Protein AF-D4DNC6-F1 (afdb_monomer)

Solvent-accessible surface area (backbone atoms only — not comparable to full-atom values): 13021 Å² total; per-residue (Å²): 132,63,69,66,61,53,51,51,52,54,49,52,56,50,51,52,50,50,52,51,53,48,51,52,53,51,50,50,45,70,75,59,37,98,39,67,68,45,55,22,49,55,58,28,51,48,56,55,52,48,52,45,44,43,63,64,68,27,68,47,41,68,60,46,52,61,54,52,52,49,34,64,74,77,42,54,76,64,59,38,47,53,51,52,49,50,54,49,51,52,48,30,51,53,41,43,53,54,33,53,52,47,45,75,41,18,60,60,53,43,52,72,75,42,60,92,37,73,91,36,65,70,46,46,53,51,18,21,53,48,26,44,64,52,39,64,55,56,35,50,58,50,48,51,51,52,54,52,63,64,56,69,74,56,80,82,72,92,57,97,87,63,88,66,76,85,57,48,83,61,52,67,81,64,64,68,83,57,79,71,71,82,42,87,78,48,67,82,51,50,75,68,41,55,60,51,49,60,49,59,76,64,56,70,91,73,74,85,76,73,87,76,79,76,83,81,85,82,86,78,135

Sequence (221 aa):
MNLLSLLGKVGSMTMLSRILGFVRDMIIARVFGAGDATDAFFTAFKLPNLLRRIFAEGAFAQAFVPILAEYKQTKSPEATREFVRHIAGMLTFVLTIVTAIGVLAAPWIIHATATGFANKPDKLALSADLLRIMFPLYPVDFAVVICRLDTQHLPQVPNPRLHAGAAEPVVHRFRPVPRALLRPADYRAGVGGVCRRRVAARIPTALAGQTRVSQPAQAGL

Organism: NCBI:txid546263

Structure (mmCIF, N/CA/C/O backbone):
data_AF-D4DNC6-F1
#
_entry.id   AF-D4DNC6-F1
#
loop_
_atom_site.group_PDB
_atom_site.id
_atom_site.type_symbol
_atom_site.label_atom_id
_atom_site.label_alt_id
_atom_site.label_comp_id
_atom_site.label_asym_id
_atom_site.label_entity_id
_atom_site.label_seq_id
_atom_site.pdbx_PDB_ins_code
_atom_site.Cartn_x
_atom_site.Cartn_y
_atom_site.Cartn_z
_atom_site.occupancy
_atom_site.B_iso_or_equiv
_atom_site.auth_seq_id
_atom_site.auth_comp_id
_atom_site.auth_asym_id
_atom_site.auth_atom_id
_atom_site.pdbx_PDB_model_num
ATOM 1 N N . MET A 1 1 ? -8.758 17.442 28.078 1.00 59.72 1 MET A N 1
ATOM 2 C CA . MET A 1 1 ? -7.869 17.406 26.891 1.00 59.72 1 MET A CA 1
ATOM 3 C C . MET A 1 1 ? -8.393 18.432 25.898 1.00 59.72 1 MET A C 1
ATOM 5 O O . MET A 1 1 ? -9.536 18.297 25.488 1.00 59.72 1 MET A O 1
ATOM 9 N N . ASN A 1 2 ? -7.625 19.475 25.570 1.00 79.00 2 ASN A N 1
ATOM 10 C CA . ASN A 1 2 ? -8.113 20.552 24.699 1.00 79.00 2 ASN A CA 1
ATOM 11 C C . ASN A 1 2 ? -8.186 20.075 23.241 1.00 79.00 2 ASN A C 1
ATOM 13 O O . ASN A 1 2 ? -7.221 19.519 22.721 1.00 79.00 2 ASN A O 1
ATOM 17 N N . LEU A 1 3 ? -9.316 20.315 22.570 1.00 84.06 3 LEU A N 1
ATOM 18 C CA . LEU A 1 3 ? -9.549 19.905 21.178 1.00 84.06 3 LEU A CA 1
ATOM 19 C C . LEU A 1 3 ? -8.455 20.435 20.229 1.00 84.06 3 LEU A C 1
ATOM 21 O O . LEU A 1 3 ? -7.999 19.725 19.335 1.00 84.06 3 LEU A O 1
ATOM 25 N N . LEU A 1 4 ? -7.965 21.654 20.493 1.00 85.88 4 LEU A N 1
ATOM 26 C CA . LEU A 1 4 ? -6.884 22.291 19.736 1.00 85.88 4 LEU A CA 1
ATOM 27 C C . LEU A 1 4 ? -5.574 21.488 19.752 1.00 85.88 4 LEU A C 1
ATOM 29 O O . LEU A 1 4 ? -4.909 21.383 18.724 1.00 85.88 4 LEU A O 1
ATOM 33 N N . SER A 1 5 ? -5.194 20.899 20.893 1.00 79.12 5 SER A N 1
ATOM 34 C CA . SER A 1 5 ? -3.936 20.148 20.987 1.00 79.12 5 SER A CA 1
ATOM 35 C C . SER A 1 5 ? -4.031 18.781 20.310 1.00 79.12 5 SER A C 1
ATOM 37 O O . SER A 1 5 ? -3.040 18.304 19.757 1.00 79.12 5 SER A O 1
ATOM 39 N N . LEU A 1 6 ? -5.225 18.176 20.276 1.00 81.50 6 LEU A N 1
ATOM 40 C CA . LEU A 1 6 ? -5.489 16.956 19.509 1.00 81.50 6 LEU A CA 1
ATOM 41 C C . LEU A 1 6 ? -5.410 17.215 18.001 1.00 81.50 6 LEU A C 1
ATOM 43 O O . LEU A 1 6 ? -4.707 16.489 17.296 1.00 81.50 6 LEU A O 1
ATOM 47 N N . LEU A 1 7 ? -6.066 18.276 17.523 1.00 86.06 7 LEU A N 1
ATOM 48 C CA . LEU A 1 7 ? -6.031 18.675 16.113 1.00 86.06 7 LEU A CA 1
ATOM 49 C C . LEU A 1 7 ? -4.609 19.031 15.665 1.00 86.06 7 LEU A C 1
ATOM 51 O O . LEU A 1 7 ? -4.148 18.534 14.637 1.00 86.06 7 LEU A O 1
ATOM 55 N N . GLY A 1 8 ? -3.874 19.803 16.472 1.00 88.38 8 GLY A N 1
ATOM 56 C CA . GLY A 1 8 ? -2.474 20.129 16.198 1.00 88.38 8 GLY A CA 1
ATOM 57 C C . GLY A 1 8 ? -1.577 18.888 16.133 1.00 88.38 8 GLY A C 1
ATOM 58 O O . GLY A 1 8 ? -0.730 18.779 15.243 1.00 88.38 8 GLY A O 1
ATOM 59 N N . LYS A 1 9 ? -1.786 17.904 17.018 1.00 82.75 9 LYS A N 1
ATOM 60 C CA . LYS A 1 9 ? -0.985 16.669 17.058 1.00 82.75 9 LYS A CA 1
ATOM 61 C C . LYS A 1 9 ? -1.243 15.755 15.857 1.00 82.75 9 LYS A C 1
ATOM 63 O O . LYS A 1 9 ? -0.292 15.270 15.252 1.00 82.75 9 LYS A O 1
ATOM 68 N N . VAL A 1 10 ? -2.500 15.545 15.468 1.00 82.25 10 VAL A N 1
ATOM 69 C CA . VAL A 1 10 ? -2.838 14.726 14.287 1.00 82.25 10 VAL A CA 1
ATOM 70 C C . VAL A 1 10 ? -2.421 15.430 12.989 1.00 82.25 10 VAL A C 1
ATOM 72 O O . VAL A 1 10 ? -1.856 14.798 12.089 1.00 82.25 10 VAL A O 1
ATOM 75 N N . GLY A 1 11 ? -2.638 16.746 12.903 1.00 84.25 11 GLY A N 1
ATOM 76 C CA . GLY A 1 11 ? -2.274 17.559 11.742 1.00 84.25 11 GLY A CA 1
ATOM 77 C C . GLY A 1 11 ? -0.766 17.587 11.488 1.00 84.25 11 GLY A C 1
ATOM 78 O O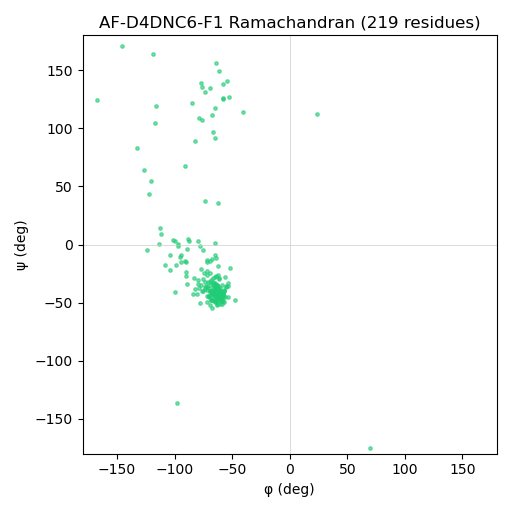 . GLY A 1 11 ? -0.324 17.285 10.379 1.00 84.25 11 GLY A O 1
ATOM 79 N N . SER A 1 12 ? 0.036 17.857 12.522 1.00 86.62 12 SER A N 1
ATOM 80 C CA . SER A 1 12 ? 1.506 17.846 12.426 1.00 86.62 12 SER A CA 1
ATOM 81 C C . SER A 1 12 ? 2.055 16.475 12.026 1.00 86.62 12 SER A C 1
ATOM 83 O O . SER A 1 12 ? 2.911 16.388 11.146 1.00 86.62 12 SER A O 1
ATOM 85 N N . MET A 1 13 ? 1.509 15.390 12.584 1.00 81.06 13 MET A N 1
ATOM 86 C CA . MET A 1 13 ? 1.915 14.024 12.235 1.00 81.06 13 MET A CA 1
ATOM 87 C C . MET A 1 13 ? 1.572 13.673 10.774 1.00 81.06 13 MET A C 1
ATOM 89 O O . MET A 1 13 ? 2.343 12.993 10.089 1.00 81.06 13 MET A O 1
ATOM 93 N N . THR A 1 14 ? 0.461 14.204 10.258 1.00 82.69 14 THR A N 1
ATOM 94 C CA . THR A 1 14 ? 0.069 14.067 8.846 1.00 82.69 14 THR A CA 1
ATOM 95 C C . THR A 1 14 ? 0.982 14.876 7.924 1.00 82.69 14 THR A C 1
ATOM 97 O O . THR A 1 14 ? 1.443 14.359 6.904 1.00 82.69 14 THR A O 1
ATOM 100 N N . MET A 1 15 ? 1.280 16.129 8.278 1.00 86.25 15 MET A N 1
ATOM 101 C CA . MET A 1 15 ? 2.155 17.007 7.498 1.00 86.25 15 MET A CA 1
ATOM 102 C C . MET A 1 15 ? 3.571 16.437 7.409 1.00 86.25 15 MET A C 1
ATOM 104 O O . MET A 1 15 ? 4.120 16.328 6.314 1.00 86.25 15 MET A O 1
ATOM 108 N N . LEU A 1 16 ? 4.117 15.974 8.535 1.00 89.75 16 LEU A N 1
ATOM 109 C CA . LEU A 1 16 ? 5.422 15.324 8.579 1.00 89.75 16 LEU A CA 1
ATOM 110 C C . LEU A 1 16 ? 5.461 14.087 7.671 1.00 89.75 16 LEU A C 1
ATOM 112 O O . LEU A 1 16 ? 6.403 13.910 6.904 1.00 89.75 16 LEU A O 1
ATOM 116 N N . SER A 1 17 ? 4.400 13.274 7.678 1.00 79.06 17 SER A N 1
ATOM 117 C CA . SER A 1 17 ? 4.293 12.098 6.803 1.00 79.06 17 SER A CA 1
ATOM 118 C C . SER A 1 17 ? 4.277 12.460 5.311 1.00 79.06 17 SER A C 1
ATOM 120 O O . SER A 1 17 ? 4.823 11.718 4.491 1.00 79.06 17 SER A O 1
ATOM 122 N N . ARG A 1 18 ? 3.675 13.601 4.941 1.00 84.12 18 ARG A N 1
ATOM 123 C CA . ARG A 1 18 ? 3.671 14.107 3.557 1.00 84.12 18 ARG A CA 1
ATOM 124 C C . ARG A 1 18 ? 5.040 14.631 3.138 1.00 84.12 18 ARG A C 1
ATOM 126 O O . ARG A 1 18 ? 5.497 14.283 2.054 1.00 84.12 18 ARG A O 1
ATOM 133 N N . ILE A 1 19 ? 5.702 15.399 4.004 1.00 91.19 19 ILE A N 1
ATOM 134 C CA . ILE A 1 19 ? 7.052 15.920 3.751 1.00 91.19 19 ILE A CA 1
ATOM 135 C C . ILE A 1 19 ? 8.033 14.763 3.565 1.00 91.19 19 ILE A C 1
ATOM 137 O O . ILE A 1 19 ? 8.782 14.749 2.596 1.00 91.19 19 ILE A O 1
ATOM 141 N N . LEU A 1 20 ? 7.987 13.746 4.427 1.00 85.31 20 LEU A N 1
ATOM 142 C CA . LEU A 1 20 ? 8.843 12.566 4.288 1.00 85.31 20 LEU A CA 1
ATOM 143 C C . LEU A 1 20 ? 8.561 11.798 2.989 1.00 85.31 20 LEU A C 1
ATOM 145 O O . LEU A 1 20 ? 9.496 11.371 2.317 1.00 85.31 20 LEU A O 1
ATOM 149 N N . GLY A 1 21 ? 7.290 11.670 2.595 1.00 83.69 21 GLY A N 1
ATOM 150 C CA . GLY A 1 21 ? 6.927 11.102 1.293 1.00 83.69 21 GLY A CA 1
ATOM 151 C C . GLY A 1 21 ? 7.530 11.884 0.122 1.00 83.69 21 GLY A C 1
ATOM 152 O O . GLY A 1 21 ? 8.098 11.283 -0.783 1.00 83.69 21 GLY A O 1
ATOM 153 N N . PHE A 1 22 ? 7.484 13.215 0.185 1.00 87.62 22 PHE A N 1
ATOM 154 C CA . PHE A 1 22 ? 8.079 14.084 -0.828 1.00 87.62 22 PHE A CA 1
ATOM 155 C C . PHE A 1 22 ? 9.609 13.983 -0.863 1.00 87.62 22 PHE A C 1
ATOM 157 O O . PHE A 1 22 ? 10.198 13.882 -1.934 1.00 87.62 22 PHE A O 1
ATOM 164 N N . VAL A 1 23 ? 10.264 13.941 0.301 1.00 90.50 23 VAL A N 1
ATOM 165 C CA . VAL A 1 23 ? 11.721 13.764 0.402 1.00 90.50 23 VAL A CA 1
ATOM 166 C C . VAL A 1 23 ? 12.153 12.432 -0.211 1.00 90.50 23 VAL A C 1
ATOM 168 O O . VAL A 1 23 ? 13.140 12.401 -0.940 1.00 90.50 23 VAL A O 1
ATOM 171 N N . ARG A 1 24 ? 11.404 11.344 0.015 1.00 84.81 24 ARG A N 1
ATOM 172 C CA . ARG A 1 24 ? 11.650 10.055 -0.650 1.00 84.81 24 ARG A CA 1
ATOM 173 C C . ARG A 1 24 ? 11.610 10.208 -2.171 1.00 84.81 24 ARG A C 1
ATOM 175 O O . ARG A 1 24 ? 12.530 9.754 -2.844 1.00 84.81 24 ARG A O 1
ATOM 182 N N . ASP A 1 25 ? 10.574 10.851 -2.698 1.00 83.25 25 ASP A N 1
ATOM 183 C CA . ASP A 1 25 ? 10.403 11.013 -4.144 1.00 83.25 25 ASP A CA 1
ATOM 184 C C . ASP A 1 25 ? 11.504 11.915 -4.739 1.00 83.25 25 ASP A C 1
ATOM 186 O O . ASP A 1 25 ? 12.036 11.616 -5.807 1.00 83.25 25 ASP A O 1
ATOM 190 N N . MET A 1 26 ? 11.942 12.945 -4.004 1.00 85.75 26 MET A N 1
ATOM 191 C CA . MET A 1 26 ? 13.074 13.804 -4.371 1.00 85.75 26 MET A CA 1
ATOM 192 C C . MET A 1 26 ? 14.409 13.048 -4.380 1.00 85.75 26 MET A C 1
ATOM 194 O O . MET A 1 26 ? 15.207 13.236 -5.297 1.00 85.75 26 MET A O 1
ATOM 198 N N . ILE A 1 27 ? 14.663 12.187 -3.387 1.00 87.62 27 ILE A N 1
ATOM 199 C CA . ILE A 1 27 ? 15.867 11.344 -3.341 1.00 87.62 27 ILE A CA 1
ATOM 200 C C . ILE A 1 27 ? 15.875 10.385 -4.532 1.00 87.62 27 ILE A C 1
ATOM 202 O O . ILE A 1 27 ? 16.893 10.273 -5.207 1.00 87.62 27 ILE A O 1
ATOM 206 N N . ILE A 1 28 ? 14.745 9.739 -4.833 1.00 82.50 28 ILE A N 1
ATOM 207 C CA . ILE A 1 28 ? 14.623 8.838 -5.988 1.00 82.50 28 ILE A CA 1
ATOM 208 C C . ILE A 1 28 ? 14.904 9.603 -7.286 1.00 82.50 28 ILE A C 1
ATOM 210 O O . ILE A 1 28 ? 15.732 9.164 -8.080 1.00 82.50 28 ILE A O 1
ATOM 214 N N . ALA A 1 29 ? 14.301 10.780 -7.468 1.00 83.62 29 ALA A N 1
ATOM 215 C CA . ALA A 1 29 ? 14.536 11.614 -8.643 1.00 83.62 29 ALA A CA 1
ATOM 216 C C . ALA A 1 29 ? 15.998 12.087 -8.761 1.00 83.62 29 ALA A C 1
ATOM 218 O O . ALA A 1 29 ? 16.527 12.159 -9.865 1.00 83.62 29 ALA A O 1
ATOM 219 N N . ARG A 1 30 ? 16.674 12.382 -7.641 1.00 83.69 30 ARG A N 1
ATOM 220 C CA . ARG A 1 30 ? 18.092 12.788 -7.623 1.00 83.69 30 ARG A CA 1
ATOM 221 C C . ARG A 1 30 ? 19.058 11.636 -7.891 1.00 83.69 30 ARG A C 1
ATOM 223 O O . ARG A 1 30 ? 20.070 11.864 -8.539 1.00 83.69 30 ARG A O 1
ATOM 230 N N . VAL A 1 31 ? 18.775 10.439 -7.378 1.00 82.44 31 VAL A N 1
ATOM 231 C CA . VAL A 1 31 ? 19.662 9.269 -7.503 1.00 82.44 31 VAL A CA 1
ATOM 232 C C . VAL A 1 31 ? 19.504 8.590 -8.862 1.00 82.44 31 VAL A C 1
ATOM 234 O O . VAL A 1 31 ? 20.501 8.215 -9.468 1.00 82.44 31 VAL A O 1
ATOM 237 N N . PHE A 1 32 ? 18.269 8.434 -9.343 1.00 78.62 32 PHE A N 1
ATOM 238 C CA . PHE A 1 32 ? 17.979 7.717 -10.589 1.00 78.62 32 PHE A CA 1
ATOM 239 C C . PHE A 1 32 ? 17.777 8.641 -11.801 1.00 78.62 32 PHE A C 1
ATOM 241 O O . PHE A 1 32 ? 17.873 8.180 -12.936 1.00 78.62 32 PHE A O 1
ATOM 248 N N . GLY A 1 33 ? 17.520 9.937 -11.589 1.00 79.19 33 GLY A N 1
ATOM 249 C CA . GLY A 1 33 ? 17.250 10.893 -12.666 1.00 79.19 33 GLY A CA 1
ATOM 250 C C . GLY A 1 33 ? 15.901 10.674 -13.364 1.00 79.19 33 GLY A C 1
ATOM 251 O O . GLY A 1 33 ? 15.095 9.824 -12.975 1.00 79.19 33 GLY A O 1
ATOM 252 N N . ALA A 1 34 ? 15.647 11.453 -14.418 1.00 76.44 34 ALA A N 1
ATOM 253 C CA . ALA A 1 34 ? 14.528 11.228 -15.334 1.00 76.44 34 ALA A CA 1
ATOM 254 C C . ALA A 1 34 ? 14.933 10.161 -16.365 1.00 76.44 34 ALA A C 1
ATOM 256 O O . ALA A 1 34 ? 15.510 10.473 -17.403 1.00 76.44 34 ALA A O 1
ATOM 257 N N . GLY A 1 35 ? 14.683 8.893 -16.039 1.00 81.62 35 GLY A N 1
ATOM 258 C CA . GLY A 1 35 ? 15.060 7.752 -16.869 1.00 81.62 35 GLY A CA 1
ATOM 259 C C . GLY A 1 35 ? 14.049 6.613 -16.793 1.00 81.62 35 GLY A C 1
ATOM 260 O O . GLY A 1 35 ? 13.149 6.603 -15.950 1.00 81.62 35 GLY A O 1
ATOM 261 N N . ASP A 1 36 ? 14.218 5.617 -17.665 1.00 82.25 36 ASP A N 1
ATOM 262 C CA . ASP A 1 36 ? 13.259 4.516 -17.803 1.00 82.25 36 ASP A CA 1
ATOM 263 C C . ASP A 1 36 ? 13.091 3.689 -16.513 1.00 82.25 36 ASP A C 1
ATOM 265 O O . ASP A 1 36 ? 11.989 3.210 -16.240 1.00 82.25 36 ASP A O 1
ATOM 269 N N . ALA A 1 37 ? 14.130 3.590 -15.675 1.00 83.19 37 ALA A N 1
ATOM 270 C CA . ALA A 1 37 ? 14.062 2.926 -14.370 1.00 83.19 37 ALA A CA 1
ATOM 271 C C . ALA A 1 37 ? 13.172 3.673 -13.357 1.00 83.19 37 ALA A C 1
ATOM 273 O O . ALA A 1 37 ? 12.398 3.048 -12.630 1.00 83.19 37 ALA A O 1
ATOM 274 N N . THR A 1 38 ? 13.240 5.006 -13.329 1.00 84.81 38 THR A N 1
ATOM 275 C CA . THR A 1 38 ? 12.435 5.853 -12.433 1.00 84.81 38 THR A CA 1
ATOM 276 C C . THR A 1 38 ? 10.953 5.776 -12.793 1.00 84.81 38 THR A C 1
ATOM 278 O O . THR A 1 38 ? 10.096 5.614 -11.922 1.00 84.81 38 THR A O 1
ATOM 281 N N . ASP A 1 39 ? 10.645 5.809 -14.089 1.00 84.81 39 ASP A N 1
ATOM 282 C CA . ASP A 1 39 ? 9.282 5.653 -14.598 1.00 84.81 39 ASP A CA 1
ATOM 283 C C . ASP A 1 39 ? 8.712 4.259 -14.310 1.00 84.81 39 ASP A C 1
ATOM 285 O O . ASP A 1 39 ? 7.543 4.134 -13.931 1.00 84.81 39 ASP A O 1
ATOM 289 N N . ALA A 1 40 ? 9.533 3.214 -14.465 1.00 86.88 40 ALA A N 1
ATOM 290 C CA . ALA A 1 40 ? 9.162 1.844 -14.127 1.00 86.88 40 ALA A CA 1
ATOM 291 C C . ALA A 1 40 ? 8.846 1.710 -12.630 1.00 86.88 40 ALA A C 1
ATOM 293 O O . ALA A 1 40 ? 7.801 1.172 -12.257 1.00 86.88 40 ALA A O 1
ATOM 294 N N . PHE A 1 41 ? 9.692 2.286 -11.771 1.00 87.38 41 PHE A N 1
ATOM 295 C CA . PHE A 1 41 ? 9.485 2.307 -10.326 1.00 87.38 41 PHE A CA 1
ATOM 296 C C . PHE A 1 41 ? 8.191 3.018 -9.932 1.00 87.38 41 PHE A C 1
ATOM 298 O O . PHE A 1 41 ? 7.378 2.450 -9.202 1.00 87.38 41 PHE A O 1
ATOM 305 N N . PHE A 1 42 ? 7.955 4.239 -10.419 1.00 87.12 42 PHE A N 1
ATOM 306 C CA . PHE A 1 42 ? 6.738 4.969 -10.065 1.00 87.12 42 PHE A CA 1
ATOM 307 C C . PHE A 1 42 ? 5.479 4.290 -10.604 1.00 87.12 42 PHE A C 1
ATOM 309 O O . PHE A 1 42 ? 4.443 4.319 -9.942 1.00 87.12 42 PHE A O 1
ATOM 316 N N . THR A 1 43 ? 5.555 3.652 -11.770 1.00 88.31 43 THR A N 1
ATOM 317 C CA . THR A 1 43 ? 4.441 2.881 -12.335 1.00 88.31 43 THR A CA 1
ATOM 318 C C . THR A 1 43 ? 4.124 1.661 -11.476 1.00 88.31 43 THR A C 1
ATOM 320 O O . THR A 1 43 ? 2.977 1.493 -11.061 1.00 88.31 43 THR A O 1
ATOM 323 N N . ALA A 1 44 ? 5.139 0.874 -11.111 1.00 87.94 44 ALA A N 1
ATOM 324 C CA . ALA A 1 44 ? 4.984 -0.264 -10.212 1.00 87.94 44 ALA A CA 1
ATOM 325 C C . ALA A 1 44 ? 4.472 0.158 -8.822 1.00 87.94 44 ALA A C 1
ATOM 327 O O . ALA A 1 44 ? 3.605 -0.500 -8.252 1.00 87.94 44 ALA A O 1
ATOM 328 N N . PHE A 1 45 ? 4.941 1.292 -8.290 1.00 86.62 45 PHE A N 1
ATOM 329 C CA . PHE A 1 45 ? 4.571 1.778 -6.958 1.00 86.62 45 PHE A CA 1
ATOM 330 C C . PHE A 1 45 ? 3.130 2.310 -6.857 1.00 86.62 45 PHE A C 1
ATOM 332 O O . PHE A 1 45 ? 2.527 2.280 -5.779 1.00 86.62 45 PHE A O 1
ATOM 339 N N . LYS A 1 46 ? 2.536 2.782 -7.961 1.00 86.06 46 LYS A N 1
ATOM 340 C CA . LYS A 1 46 ? 1.156 3.304 -7.969 1.00 86.06 46 LYS A CA 1
ATOM 341 C C . LYS A 1 46 ? 0.137 2.246 -7.559 1.00 86.06 46 LYS A C 1
ATOM 343 O O . LYS A 1 46 ? -0.801 2.565 -6.829 1.00 86.06 46 LYS A O 1
ATOM 348 N N . LEU A 1 47 ? 0.326 1.006 -8.002 1.00 85.69 47 LEU A N 1
ATOM 349 C CA . LEU A 1 47 ? -0.667 -0.050 -7.845 1.00 85.69 47 LEU A CA 1
ATOM 350 C C . LEU A 1 47 ? -0.843 -0.504 -6.378 1.00 85.69 47 LEU A C 1
ATOM 352 O O . LEU A 1 47 ? -1.970 -0.426 -5.881 1.00 85.69 47 LEU A O 1
ATOM 356 N N . PRO A 1 48 ? 0.223 -0.864 -5.625 1.00 83.44 48 PRO A N 1
ATOM 357 C CA . PRO A 1 48 ? 0.102 -1.116 -4.187 1.00 83.44 48 PRO A CA 1
ATOM 358 C C . PRO A 1 48 ? -0.459 0.093 -3.428 1.00 83.44 48 PRO A C 1
ATOM 360 O O . PRO A 1 48 ? -1.269 -0.052 -2.511 1.00 83.44 48 PRO A O 1
ATOM 363 N N . ASN A 1 49 ? -0.053 1.309 -3.810 1.00 85.31 49 ASN A N 1
ATOM 364 C CA . ASN A 1 49 ? -0.508 2.515 -3.128 1.00 85.31 49 ASN A CA 1
ATOM 365 C C . ASN A 1 49 ? -2.003 2.800 -3.363 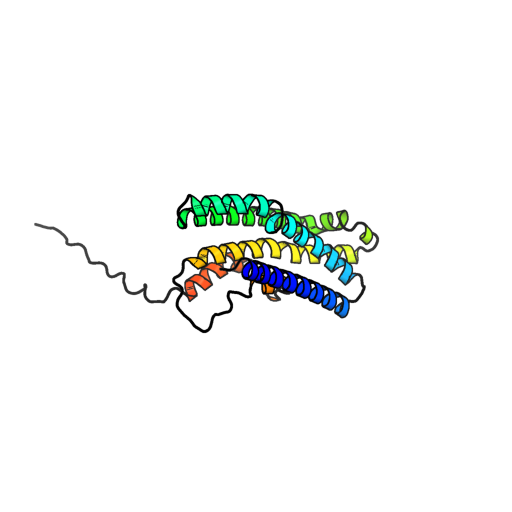1.00 85.31 49 ASN A C 1
ATOM 367 O O . ASN A 1 49 ? -2.658 3.341 -2.473 1.00 85.31 49 ASN A O 1
ATOM 371 N N . LEU A 1 50 ? -2.562 2.412 -4.513 1.00 85.38 50 LEU A N 1
ATOM 372 C CA . LEU A 1 50 ? -3.999 2.492 -4.774 1.00 85.38 50 LEU A CA 1
ATOM 373 C C . LEU A 1 50 ? -4.782 1.559 -3.845 1.00 85.38 50 LEU A C 1
ATOM 375 O O . LEU A 1 50 ? -5.713 2.015 -3.181 1.00 85.38 50 LEU A O 1
ATOM 379 N N . LEU A 1 51 ? -4.369 0.291 -3.741 1.00 82.94 51 LEU A N 1
ATOM 380 C CA . LEU A 1 51 ? -4.986 -0.673 -2.822 1.00 82.94 51 LEU A CA 1
ATOM 381 C C . LEU A 1 51 ? -4.934 -0.160 -1.381 1.00 82.94 51 LEU A C 1
ATOM 383 O O . LEU A 1 51 ? -5.950 -0.144 -0.688 1.00 82.94 51 LEU A O 1
ATOM 387 N N . ARG A 1 52 ? -3.784 0.386 -0.973 1.00 79.94 52 ARG A N 1
ATOM 388 C CA . ARG A 1 52 ? -3.616 1.060 0.318 1.00 79.94 52 ARG A CA 1
ATOM 389 C C . ARG A 1 52 ? -4.634 2.164 0.544 1.00 79.94 52 ARG A C 1
ATOM 391 O O . ARG A 1 52 ? -5.222 2.241 1.620 1.00 79.94 52 ARG A O 1
ATOM 398 N N . ARG A 1 53 ? -4.862 3.000 -0.463 1.00 81.94 53 ARG A N 1
ATOM 399 C CA . ARG A 1 53 ? -5.800 4.115 -0.362 1.00 81.94 53 ARG A CA 1
ATOM 400 C C . ARG A 1 53 ? -7.251 3.649 -0.268 1.00 81.94 53 ARG A C 1
ATOM 402 O O . ARG A 1 53 ? -8.028 4.302 0.408 1.00 81.94 53 ARG A O 1
ATOM 409 N N . ILE A 1 54 ? -7.611 2.531 -0.896 1.00 83.00 54 ILE A N 1
ATOM 410 C CA . ILE A 1 54 ? -8.978 1.988 -0.869 1.00 83.00 54 ILE A CA 1
ATOM 411 C C . ILE A 1 54 ? -9.259 1.258 0.454 1.00 83.00 54 ILE A C 1
ATOM 413 O O . ILE A 1 54 ? -10.254 1.552 1.116 1.00 83.00 54 ILE A O 1
ATOM 417 N N . PHE A 1 55 ? -8.373 0.344 0.861 1.00 78.12 55 PHE A N 1
ATOM 418 C CA . PHE A 1 55 ? -8.608 -0.556 1.996 1.00 78.12 55 PHE A CA 1
ATOM 419 C C . PHE A 1 55 ? -8.126 -0.013 3.349 1.00 78.12 55 PHE A C 1
ATOM 421 O O . PHE A 1 55 ? -8.678 -0.397 4.373 1.00 78.12 55 PHE A O 1
ATOM 428 N N . ALA A 1 56 ? -7.116 0.865 3.390 1.00 73.12 56 ALA A N 1
ATOM 429 C CA . ALA A 1 56 ? -6.588 1.402 4.653 1.00 73.12 56 ALA A CA 1
ATOM 430 C C . ALA A 1 56 ? -7.119 2.805 4.978 1.00 73.12 56 ALA A C 1
ATOM 432 O O . ALA A 1 56 ? -7.400 3.111 6.132 1.00 73.12 56 ALA A O 1
ATOM 433 N N . GLU A 1 57 ? -7.208 3.669 3.965 1.00 72.62 57 GLU A N 1
ATOM 434 C CA . GLU A 1 57 ? -7.552 5.092 4.132 1.00 72.62 57 GLU A CA 1
ATOM 435 C C . GLU A 1 57 ? -8.961 5.433 3.616 1.00 72.62 57 GLU A C 1
ATOM 437 O O . GLU A 1 57 ? -9.493 6.488 3.949 1.00 72.62 57 GLU A O 1
ATOM 442 N N . GLY A 1 58 ? -9.552 4.567 2.790 1.00 74.50 58 GLY A N 1
ATOM 443 C CA . GLY A 1 58 ? -10.752 4.855 2.007 1.00 74.50 58 GLY A CA 1
ATOM 444 C C . GLY A 1 58 ? -12.042 4.336 2.638 1.00 74.50 58 GLY A C 1
ATOM 445 O O . GLY A 1 58 ? -12.268 4.462 3.842 1.00 74.50 58 GLY A O 1
ATOM 446 N N . ALA A 1 59 ? -12.895 3.734 1.806 1.00 77.69 59 ALA A N 1
ATOM 447 C CA . ALA A 1 59 ? -14.250 3.316 2.170 1.00 77.69 59 ALA A CA 1
ATOM 448 C C . ALA A 1 59 ? -14.297 2.378 3.390 1.00 77.69 59 ALA A C 1
ATOM 450 O O . ALA A 1 59 ? -15.195 2.486 4.223 1.00 77.69 59 ALA A O 1
ATOM 451 N N . PHE A 1 60 ? -13.297 1.502 3.539 1.00 82.12 60 PHE A N 1
ATOM 452 C CA . PHE A 1 60 ? -13.215 0.609 4.693 1.00 82.12 60 PHE A CA 1
ATOM 453 C C . PHE A 1 60 ? -13.098 1.382 6.013 1.00 82.12 60 PHE A C 1
ATOM 455 O O . PHE A 1 60 ? -13.843 1.102 6.947 1.00 82.12 60 PHE A O 1
ATOM 462 N N . ALA A 1 61 ? -12.217 2.386 6.092 1.00 80.75 61 ALA A N 1
ATOM 463 C CA . ALA A 1 61 ? -12.036 3.174 7.310 1.00 80.75 61 ALA A CA 1
ATOM 464 C C . ALA A 1 61 ? -13.302 3.971 7.667 1.00 80.75 61 ALA A C 1
ATOM 466 O O . ALA A 1 61 ? -13.658 4.064 8.841 1.00 80.75 61 ALA A O 1
ATOM 467 N N . GLN A 1 62 ? -14.011 4.490 6.660 1.00 85.19 62 GLN A N 1
ATOM 468 C CA . GLN A 1 62 ? -15.262 5.227 6.859 1.00 85.19 62 GLN A CA 1
ATOM 469 C C . GLN A 1 62 ? -16.384 4.351 7.429 1.00 85.19 62 GLN A C 1
ATOM 471 O O . GLN A 1 62 ? -17.119 4.813 8.295 1.00 85.19 62 GLN A O 1
ATOM 476 N N . ALA A 1 63 ? -16.492 3.094 6.991 1.00 87.19 63 ALA A N 1
ATOM 477 C CA . ALA A 1 63 ? -17.475 2.152 7.527 1.00 87.19 63 ALA A CA 1
ATOM 478 C C . ALA A 1 63 ? -17.045 1.553 8.879 1.00 87.19 63 ALA A C 1
ATOM 480 O O . ALA A 1 63 ? -17.863 1.355 9.772 1.00 87.19 63 ALA A O 1
ATOM 481 N N . PHE A 1 64 ? -15.750 1.284 9.053 1.00 87.19 64 PHE A N 1
ATOM 482 C CA . PHE A 1 64 ? -15.222 0.586 10.223 1.00 87.19 64 PHE A CA 1
ATOM 483 C C . PHE A 1 64 ? -15.169 1.454 11.486 1.00 87.19 64 PHE A C 1
ATOM 485 O O . PHE A 1 64 ? -15.475 0.969 12.573 1.00 87.19 64 PHE A O 1
ATOM 492 N N . VAL A 1 65 ? -14.783 2.730 11.374 1.00 87.50 65 VAL A N 1
ATOM 493 C CA . VAL A 1 65 ? -14.633 3.632 12.532 1.00 87.50 65 VAL A CA 1
ATOM 494 C C . VAL A 1 65 ? -15.927 3.801 13.351 1.00 87.50 65 VAL A C 1
ATOM 496 O O . VAL A 1 65 ? -15.840 3.657 14.573 1.00 87.50 65 VAL A O 1
ATOM 499 N N . PRO A 1 66 ? -17.108 4.070 12.754 1.00 87.50 66 PRO A N 1
ATOM 500 C CA . PRO A 1 66 ? -18.349 4.183 13.518 1.00 87.50 66 PRO A CA 1
ATOM 501 C C . PRO A 1 66 ? -18.736 2.870 14.210 1.00 87.50 66 PRO A C 1
ATOM 503 O O . PRO A 1 66 ? -19.055 2.886 15.396 1.00 87.50 66 PRO A O 1
ATOM 506 N N . ILE A 1 67 ? -18.610 1.730 13.521 1.00 89.81 67 ILE A N 1
ATOM 507 C CA . ILE A 1 67 ? -18.909 0.404 14.093 1.00 89.81 67 ILE A CA 1
ATOM 508 C C . ILE A 1 67 ? -17.974 0.100 15.269 1.00 89.81 67 ILE A C 1
ATOM 510 O O . ILE A 1 67 ? -18.400 -0.380 16.318 1.00 89.81 67 ILE A O 1
ATOM 514 N N . LEU A 1 68 ? -16.687 0.425 15.133 1.00 87.06 68 LEU A N 1
ATOM 515 C CA . LEU A 1 68 ? -15.726 0.271 16.219 1.00 87.06 68 LEU A CA 1
ATOM 516 C C . LEU A 1 68 ? -16.070 1.166 17.419 1.00 87.06 68 LEU A C 1
ATOM 518 O O . LEU A 1 68 ? -15.872 0.753 18.562 1.00 87.06 68 LEU A O 1
ATOM 522 N N . ALA A 1 69 ? -16.549 2.388 17.180 1.00 87.81 69 ALA A N 1
ATOM 523 C CA . ALA A 1 69 ? -16.969 3.294 18.244 1.00 87.81 69 ALA A CA 1
ATOM 524 C C . ALA A 1 69 ? -18.191 2.747 18.999 1.00 87.81 69 ALA A C 1
ATOM 526 O O . ALA A 1 69 ? -18.200 2.779 20.228 1.00 87.81 69 ALA A O 1
ATOM 527 N N . GLU A 1 70 ? -19.164 2.180 18.285 1.00 89.50 70 GLU A N 1
ATOM 528 C CA . GLU A 1 70 ? -20.332 1.520 18.874 1.00 89.50 70 GLU A CA 1
ATOM 529 C C . GLU A 1 70 ? -19.935 0.292 19.705 1.00 89.50 70 GLU A C 1
ATOM 531 O O . GLU A 1 70 ? -20.346 0.168 20.861 1.00 89.50 70 GLU A O 1
ATOM 536 N N . TYR A 1 71 ? -19.069 -0.579 19.175 1.00 88.50 71 TYR A N 1
ATOM 537 C CA . TYR A 1 71 ? -18.556 -1.741 19.913 1.00 88.50 71 TYR A CA 1
ATOM 538 C C . TYR A 1 71 ? -17.840 -1.327 21.202 1.00 88.50 71 TYR A C 1
ATOM 540 O O . TYR A 1 71 ? -18.068 -1.928 22.249 1.00 88.50 71 TYR A O 1
ATOM 548 N N . LYS A 1 72 ? -17.035 -0.257 21.157 1.00 84.81 72 LYS A N 1
ATOM 549 C CA . LYS A 1 72 ? -16.349 0.279 22.343 1.00 84.81 72 LYS A CA 1
ATOM 550 C C . LYS A 1 72 ? -17.292 0.827 23.415 1.00 84.81 72 LYS A C 1
ATOM 552 O O . LYS A 1 72 ? -16.890 0.872 24.572 1.00 84.81 72 LYS A O 1
ATOM 557 N N . GLN A 1 73 ? -18.482 1.293 23.040 1.00 88.94 73 GLN A N 1
ATOM 558 C CA . GLN A 1 73 ? -19.462 1.845 23.979 1.00 88.94 73 GLN A CA 1
ATOM 559 C C . GLN A 1 73 ? -20.405 0.775 24.537 1.00 88.94 73 GLN A C 1
ATOM 561 O O . GLN A 1 73 ? -20.825 0.871 25.685 1.00 88.94 73 GLN A O 1
ATOM 566 N N . THR A 1 74 ? -20.740 -0.236 23.733 1.00 89.25 74 THR A N 1
ATOM 567 C CA . THR A 1 74 ? -21.801 -1.207 24.047 1.00 89.25 74 THR A CA 1
ATOM 568 C C . THR A 1 74 ? -21.288 -2.568 24.515 1.00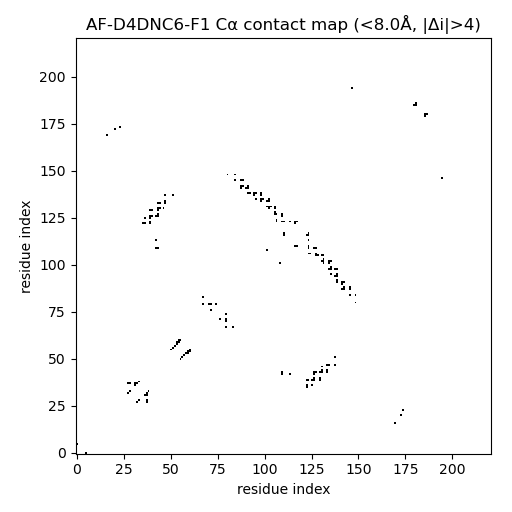 89.25 74 THR A C 1
ATOM 570 O O . THR A 1 74 ? -22.035 -3.316 25.146 1.00 89.25 74 THR A O 1
ATOM 573 N N . LYS A 1 75 ? -20.040 -2.933 24.197 1.00 88.75 75 LYS A N 1
ATOM 574 C CA . LYS A 1 75 ? -19.465 -4.258 24.476 1.00 88.75 75 LYS A CA 1
ATOM 575 C C . LYS A 1 75 ? -18.257 -4.166 25.403 1.00 88.75 75 LYS A C 1
ATOM 577 O O . LYS A 1 75 ? -17.656 -3.109 25.578 1.00 88.75 75 LYS A O 1
ATOM 582 N N . SER A 1 76 ? -17.874 -5.308 25.980 1.00 88.31 76 SER A N 1
ATOM 583 C CA . SER A 1 76 ? -16.668 -5.381 26.804 1.00 88.31 76 SER A CA 1
ATOM 584 C C . SER A 1 76 ? -15.400 -5.102 25.972 1.00 88.31 76 SER A C 1
ATOM 586 O O . SER A 1 76 ? -15.390 -5.304 24.745 1.00 88.31 76 SER A O 1
ATOM 588 N N . PRO A 1 77 ? -14.304 -4.658 26.614 1.00 82.19 77 PRO A N 1
ATOM 589 C CA . PRO A 1 77 ? -13.015 -4.478 25.953 1.00 82.19 77 PRO A CA 1
ATOM 590 C C . PRO A 1 77 ? -12.529 -5.739 25.226 1.00 82.19 77 PRO A C 1
ATOM 592 O O . PRO A 1 77 ? -11.946 -5.639 24.147 1.00 82.19 77 PRO A O 1
ATOM 595 N N . GLU A 1 78 ? -12.793 -6.921 25.781 1.00 83.88 78 GLU A N 1
ATOM 596 C CA . GLU A 1 78 ? -12.428 -8.223 25.217 1.00 83.88 78 GLU A CA 1
ATOM 597 C C . GLU A 1 78 ? -13.231 -8.511 23.947 1.00 83.88 78 GLU A C 1
ATOM 599 O O . GLU A 1 78 ? -12.644 -8.820 22.911 1.00 83.88 78 GLU A O 1
ATOM 604 N N . ALA A 1 79 ? -14.553 -8.315 23.981 1.00 83.50 79 ALA A N 1
ATOM 605 C CA . ALA A 1 79 ? -15.421 -8.514 22.820 1.00 83.50 79 ALA A CA 1
ATOM 606 C C . ALA A 1 79 ? -15.089 -7.545 21.671 1.00 83.50 79 ALA A C 1
ATOM 608 O O . ALA A 1 79 ? -15.083 -7.930 20.502 1.00 83.50 79 ALA A O 1
ATOM 609 N N . THR A 1 80 ? -14.743 -6.295 21.993 1.00 84.19 80 THR A N 1
ATOM 610 C CA . THR A 1 80 ? -14.280 -5.317 20.995 1.00 84.19 80 THR A CA 1
ATOM 611 C C . THR A 1 80 ? -12.971 -5.760 20.342 1.00 84.19 80 THR A C 1
ATOM 613 O O . THR A 1 80 ? -12.806 -5.634 19.131 1.00 84.19 80 THR A O 1
ATOM 616 N N . ARG A 1 81 ? -12.022 -6.297 21.115 1.00 81.12 81 ARG A N 1
ATOM 617 C CA . ARG A 1 81 ? -10.747 -6.796 20.574 1.00 81.12 81 ARG A CA 1
ATOM 618 C C . ARG A 1 81 ? -10.942 -8.020 19.699 1.00 81.12 81 ARG A C 1
ATOM 620 O O . ARG A 1 81 ? -10.347 -8.083 18.628 1.00 81.12 81 ARG A O 1
ATOM 627 N N . GLU A 1 82 ? -11.785 -8.950 20.133 1.00 85.44 82 GLU A N 1
ATOM 628 C CA . GLU A 1 82 ? -12.145 -10.141 19.369 1.00 85.44 82 GLU A CA 1
ATOM 629 C C . GLU A 1 82 ? -12.712 -9.753 18.000 1.00 85.44 82 GLU A C 1
ATOM 631 O O . GLU A 1 82 ? -12.272 -10.273 16.975 1.00 85.44 82 GLU A O 1
ATOM 636 N N . PHE A 1 83 ? -13.608 -8.763 17.971 1.00 86.12 83 PHE A N 1
ATOM 637 C CA . PHE A 1 83 ? -14.147 -8.194 16.739 1.00 86.12 83 PHE A CA 1
ATOM 638 C C . PHE A 1 83 ? -13.049 -7.609 15.838 1.00 86.12 83 PHE A C 1
ATOM 640 O O . PHE A 1 83 ? -12.943 -7.981 14.668 1.00 86.12 83 PHE A O 1
ATOM 647 N N . VAL A 1 84 ? -12.177 -6.748 16.378 1.00 86.06 84 VAL A N 1
ATOM 648 C CA . VAL A 1 84 ? -11.076 -6.151 15.601 1.00 86.06 84 VAL A CA 1
ATOM 649 C C . VAL A 1 84 ? -10.125 -7.229 15.069 1.00 86.06 84 VAL A C 1
ATOM 651 O O . VAL A 1 84 ? -9.687 -7.138 13.924 1.00 86.06 84 VAL A O 1
ATOM 654 N N . ARG A 1 85 ? -9.827 -8.264 15.860 1.00 84.38 85 ARG A N 1
ATOM 655 C CA . ARG A 1 85 ? -8.961 -9.389 15.480 1.00 84.38 85 ARG A CA 1
ATOM 656 C C . ARG A 1 85 ? -9.543 -10.178 14.308 1.00 84.38 85 ARG A C 1
ATOM 658 O O . ARG A 1 85 ? -8.814 -10.465 13.361 1.00 84.38 85 ARG A O 1
ATOM 665 N N . HIS A 1 86 ? -10.843 -10.467 14.338 1.00 87.62 86 HIS A N 1
ATOM 666 C CA . HIS A 1 86 ? -11.538 -11.142 13.240 1.00 87.62 86 HIS A CA 1
ATOM 667 C C . HIS A 1 86 ? -11.540 -10.303 11.961 1.00 87.62 86 HIS A C 1
ATOM 669 O O . HIS A 1 86 ? -11.151 -10.799 10.904 1.00 87.62 86 HIS A O 1
ATOM 675 N N . ILE A 1 87 ? -11.911 -9.023 12.055 1.00 88.44 87 ILE A N 1
ATOM 676 C CA . ILE A 1 87 ? -11.937 -8.117 10.899 1.00 88.44 87 ILE A CA 1
ATOM 677 C C . ILE A 1 87 ? -10.540 -7.956 10.297 1.00 88.44 87 ILE A C 1
ATOM 679 O O . ILE A 1 87 ? -10.374 -8.066 9.083 1.00 88.44 87 ILE A O 1
ATOM 683 N N . ALA A 1 88 ? -9.523 -7.737 11.131 1.00 84.00 88 ALA A N 1
ATOM 684 C CA . ALA A 1 88 ? -8.155 -7.580 10.665 1.00 84.00 88 ALA A CA 1
ATOM 685 C C . ALA A 1 88 ? -7.619 -8.879 10.039 1.00 84.00 88 ALA A C 1
ATOM 687 O O . ALA A 1 88 ? -7.031 -8.825 8.963 1.00 84.00 88 ALA A O 1
ATOM 688 N N . GLY A 1 89 ? -7.879 -10.044 10.647 1.00 86.50 89 GLY A N 1
ATOM 689 C CA . GLY A 1 89 ? -7.504 -11.349 10.092 1.00 86.50 89 GLY A CA 1
ATOM 690 C C . GLY A 1 89 ? -8.159 -11.631 8.738 1.00 86.50 89 GLY A C 1
AT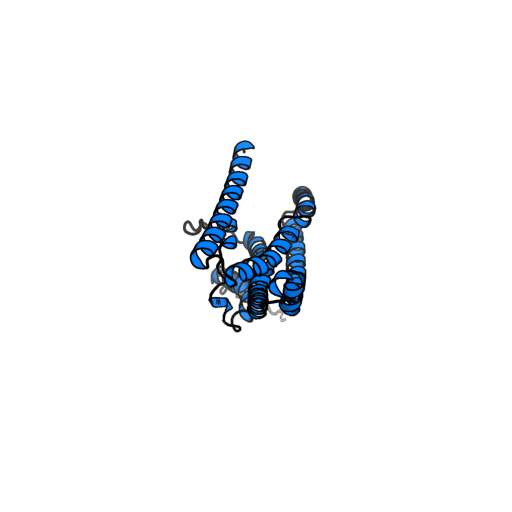OM 691 O O . GLY A 1 89 ? -7.473 -12.024 7.793 1.00 86.50 89 GLY A O 1
ATOM 692 N N . MET A 1 90 ? -9.459 -11.355 8.612 1.00 88.69 90 MET A N 1
ATOM 693 C CA . MET A 1 90 ? -10.193 -11.477 7.350 1.00 88.69 90 MET A CA 1
ATOM 694 C C . MET A 1 90 ? -9.629 -10.534 6.281 1.00 88.69 90 MET A C 1
ATOM 696 O O . MET A 1 90 ? -9.395 -10.958 5.150 1.00 88.69 90 MET A O 1
ATOM 700 N N . LEU A 1 91 ? -9.346 -9.277 6.635 1.00 85.88 91 LEU A N 1
ATOM 701 C CA . LEU A 1 91 ? -8.766 -8.308 5.707 1.00 85.88 91 LEU A CA 1
ATOM 702 C C . LEU A 1 91 ? -7.363 -8.731 5.256 1.00 85.88 91 LEU A C 1
ATOM 704 O O . LEU A 1 91 ? -7.081 -8.713 4.062 1.00 85.88 91 LEU A O 1
ATOM 708 N N . THR A 1 92 ? -6.499 -9.181 6.169 1.00 86.50 92 THR A N 1
ATOM 709 C CA . THR A 1 92 ? -5.177 -9.722 5.820 1.00 86.50 92 THR A CA 1
ATOM 710 C C . THR A 1 92 ? -5.289 -10.933 4.898 1.00 86.50 92 THR A C 1
ATOM 712 O O . THR A 1 92 ? -4.521 -11.034 3.940 1.00 86.50 92 THR A O 1
ATOM 715 N N . PHE A 1 93 ? -6.246 -11.829 5.136 1.00 89.75 93 PHE A N 1
ATOM 716 C CA . PHE A 1 93 ? -6.476 -12.994 4.284 1.00 89.75 93 PHE A CA 1
ATOM 717 C C . PHE A 1 93 ? -6.899 -12.591 2.864 1.00 89.75 93 PHE A C 1
ATOM 719 O O . PHE A 1 93 ? -6.246 -12.984 1.896 1.00 89.75 93 PHE A O 1
ATOM 726 N N . VAL A 1 94 ? -7.918 -11.735 2.736 1.00 89.94 94 VAL A N 1
ATOM 727 C CA . VAL A 1 94 ? -8.388 -11.219 1.438 1.00 89.94 94 VAL A CA 1
ATOM 728 C C . VAL A 1 94 ? -7.265 -10.489 0.706 1.00 89.94 94 VAL A C 1
ATOM 730 O O . VAL A 1 94 ? -7.015 -10.755 -0.469 1.00 89.94 94 VAL A O 1
ATOM 733 N N . LEU A 1 95 ? -6.529 -9.617 1.399 1.00 87.50 95 LEU A N 1
ATOM 734 C CA . LEU A 1 95 ? -5.401 -8.899 0.811 1.00 87.50 95 LEU A CA 1
ATOM 735 C C . LEU A 1 95 ? -4.282 -9.837 0.370 1.00 87.50 95 LEU A C 1
ATOM 737 O O . LEU A 1 95 ? -3.663 -9.579 -0.657 1.00 87.50 95 LEU A O 1
ATOM 741 N N . THR A 1 96 ? -4.036 -10.930 1.090 1.00 90.19 96 THR A N 1
ATOM 742 C CA . THR A 1 96 ? -3.046 -11.938 0.690 1.00 90.19 96 THR A CA 1
ATOM 743 C C . THR A 1 96 ? -3.456 -12.621 -0.611 1.00 90.19 96 THR A C 1
ATOM 745 O O . THR A 1 96 ? -2.623 -12.757 -1.503 1.00 90.19 96 THR A O 1
ATOM 748 N N . ILE A 1 97 ? -4.735 -12.977 -0.768 1.00 92.69 97 ILE A N 1
ATOM 749 C CA . ILE A 1 97 ? -5.260 -13.556 -2.015 1.00 92.69 97 ILE A CA 1
ATOM 750 C C . ILE A 1 97 ? -5.136 -12.559 -3.169 1.00 92.69 97 ILE A C 1
ATOM 752 O O . ILE A 1 97 ? -4.558 -12.886 -4.204 1.00 92.69 97 ILE A O 1
ATOM 756 N N . VAL A 1 98 ? -5.618 -11.326 -2.982 1.00 90.31 98 VAL A N 1
ATOM 757 C CA . VAL A 1 98 ? -5.520 -10.258 -3.993 1.00 90.31 98 VAL A CA 1
ATOM 758 C C . VAL A 1 98 ? -4.063 -10.014 -4.381 1.00 90.31 98 VAL A C 1
ATOM 760 O O . VAL A 1 98 ? -3.744 -9.840 -5.555 1.00 90.31 98 VAL A O 1
ATOM 763 N N . THR A 1 99 ? -3.162 -10.052 -3.402 1.00 90.19 99 THR A N 1
ATOM 764 C CA . THR A 1 99 ? -1.731 -9.880 -3.631 1.00 90.19 99 THR A CA 1
ATOM 765 C C . THR A 1 99 ? -1.144 -11.039 -4.427 1.00 90.19 99 THR A C 1
ATOM 767 O O . THR A 1 99 ? -0.409 -10.802 -5.380 1.00 90.19 99 THR A O 1
ATOM 770 N N . ALA A 1 100 ? -1.474 -12.284 -4.079 1.00 92.19 100 ALA A N 1
ATOM 771 C CA . ALA A 1 100 ? -1.009 -13.462 -4.804 1.00 92.19 100 ALA A CA 1
ATOM 772 C C . ALA A 1 100 ? -1.457 -13.419 -6.272 1.00 92.19 100 ALA A C 1
ATOM 774 O O . ALA A 1 100 ? -0.636 -13.600 -7.172 1.00 92.19 100 ALA A O 1
ATOM 775 N N . ILE A 1 101 ? -2.726 -13.079 -6.517 1.00 93.12 101 ILE A N 1
ATOM 776 C CA . ILE A 1 101 ? -3.260 -12.880 -7.869 1.00 93.12 101 ILE A CA 1
ATOM 777 C C . ILE A 1 101 ? -2.503 -11.754 -8.577 1.00 93.12 101 ILE A C 1
ATOM 779 O O . ILE A 1 101 ? -2.073 -11.935 -9.710 1.00 93.12 101 ILE A O 1
ATOM 783 N N . GLY A 1 102 ? -2.279 -10.616 -7.915 1.00 90.81 102 GLY A N 1
ATOM 784 C CA . GLY A 1 102 ? -1.569 -9.480 -8.503 1.00 90.81 102 GLY A CA 1
ATOM 785 C C . GLY A 1 102 ? -0.103 -9.759 -8.840 1.00 90.81 102 GLY A C 1
ATOM 786 O O . GLY A 1 102 ? 0.394 -9.248 -9.837 1.00 90.81 102 GLY A O 1
ATOM 787 N N . VAL A 1 103 ? 0.587 -10.601 -8.067 1.00 91.81 103 VAL A N 1
ATOM 788 C CA . VAL A 1 103 ? 1.970 -11.029 -8.354 1.00 91.81 103 VAL A CA 1
ATOM 789 C C . VAL A 1 103 ? 2.014 -11.946 -9.577 1.00 91.81 103 VAL A C 1
ATOM 791 O O . VAL A 1 103 ? 2.864 -11.762 -10.452 1.00 91.81 103 VAL A O 1
ATOM 794 N N . LEU A 1 104 ? 1.089 -12.907 -9.665 1.00 93.62 104 LEU A N 1
ATOM 795 C CA . LEU A 1 104 ? 0.976 -13.802 -10.821 1.00 93.62 104 LEU A CA 1
ATOM 796 C C . LEU A 1 104 ? 0.565 -13.030 -12.077 1.00 93.62 104 LEU A C 1
ATOM 798 O O . LEU A 1 104 ? 1.122 -13.248 -13.150 1.00 93.62 104 LEU A O 1
ATOM 802 N N . ALA A 1 105 ? -0.355 -12.078 -11.923 1.00 93.06 105 ALA A N 1
ATOM 803 C CA . ALA A 1 105 ? -0.871 -11.259 -13.005 1.00 93.06 105 ALA A CA 1
ATOM 804 C C . ALA A 1 105 ? -0.064 -9.981 -13.281 1.00 93.06 105 ALA A C 1
ATOM 806 O O . ALA A 1 105 ? -0.446 -9.196 -14.148 1.00 93.06 105 ALA A O 1
ATOM 807 N N . ALA A 1 106 ? 1.063 -9.776 -12.594 1.00 91.12 106 ALA A N 1
ATOM 808 C CA . ALA A 1 106 ? 1.895 -8.581 -12.708 1.00 91.12 106 ALA A CA 1
ATOM 809 C C . ALA A 1 106 ? 2.206 -8.145 -14.156 1.00 91.12 106 ALA A C 1
ATOM 811 O O . ALA A 1 106 ? 2.011 -6.963 -14.448 1.00 91.12 106 ALA A O 1
ATOM 812 N N . PRO A 1 107 ? 2.632 -9.031 -15.086 1.00 89.50 107 PRO A N 1
ATOM 813 C CA . PRO A 1 107 ? 2.930 -8.609 -16.455 1.00 89.50 107 PRO A CA 1
ATOM 814 C C . PRO A 1 107 ? 1.684 -8.107 -17.197 1.00 89.50 107 PRO A C 1
ATOM 816 O O . PRO A 1 107 ? 1.758 -7.084 -17.874 1.00 89.50 107 PRO A O 1
ATOM 819 N N . TRP A 1 108 ? 0.526 -8.755 -17.021 1.00 91.69 108 TRP A N 1
ATOM 820 C CA . TRP A 1 108 ? -0.729 -8.313 -17.642 1.00 91.69 108 TRP A CA 1
ATOM 821 C C . TRP A 1 108 ? -1.230 -7.000 -17.045 1.00 91.69 108 TRP A C 1
ATOM 823 O O . TRP A 1 108 ? -1.676 -6.120 -17.778 1.00 91.69 108 TRP A O 1
ATOM 833 N N . ILE A 1 109 ? -1.113 -6.832 -15.726 1.00 91.06 109 ILE A N 1
ATOM 834 C CA . ILE A 1 109 ? -1.535 -5.603 -15.054 1.00 91.06 109 ILE A CA 1
ATOM 835 C C . ILE A 1 109 ? -0.682 -4.416 -15.506 1.00 91.06 109 ILE A C 1
ATOM 837 O O . ILE A 1 109 ? -1.220 -3.353 -15.814 1.00 91.06 109 ILE A O 1
ATOM 841 N N . ILE A 1 110 ? 0.640 -4.579 -15.573 1.00 90.69 110 ILE A N 1
ATOM 842 C CA . ILE A 1 110 ? 1.530 -3.522 -16.060 1.00 90.69 110 ILE A CA 1
ATOM 843 C C . ILE A 1 110 ? 1.255 -3.226 -17.533 1.00 90.69 110 ILE A C 1
ATOM 845 O O . ILE A 1 110 ? 1.169 -2.060 -17.896 1.00 90.69 110 ILE A O 1
ATOM 849 N N . HIS A 1 111 ? 1.035 -4.241 -18.367 1.00 88.81 111 HIS A N 1
ATOM 850 C CA . HIS A 1 111 ? 0.693 -4.021 -19.771 1.00 88.81 111 HIS A CA 1
ATOM 851 C C . HIS A 1 111 ? -0.609 -3.213 -19.939 1.00 88.81 111 HIS A C 1
ATOM 853 O O . HIS A 1 111 ? -0.658 -2.282 -20.739 1.00 88.81 111 HIS A O 1
ATOM 859 N N . ALA A 1 112 ? -1.635 -3.504 -19.131 1.00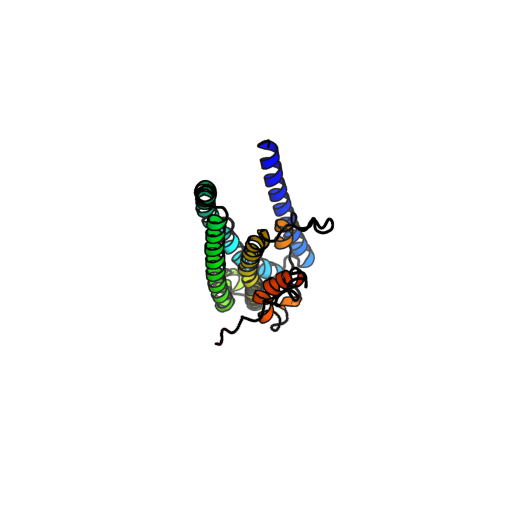 89.88 112 ALA A N 1
ATOM 860 C CA . ALA A 1 112 ? -2.913 -2.792 -19.165 1.00 89.88 112 ALA A CA 1
ATOM 861 C C . ALA A 1 112 ? -2.838 -1.365 -18.587 1.00 89.88 112 ALA A C 1
ATOM 863 O O . ALA A 1 112 ? -3.514 -0.460 -19.069 1.00 89.88 112 ALA A O 1
ATOM 864 N N . THR A 1 113 ? -2.032 -1.152 -17.543 1.00 86.81 113 THR A N 1
ATOM 865 C CA . THR A 1 113 ? -1.939 0.142 -16.840 1.00 86.81 113 THR A CA 1
ATOM 866 C C . THR A 1 113 ? -0.876 1.078 -17.413 1.00 86.81 113 THR A C 1
ATOM 868 O O . THR A 1 113 ? -0.982 2.293 -17.249 1.00 86.81 113 THR A O 1
ATOM 871 N N . ALA A 1 114 ? 0.135 0.535 -18.094 1.00 86.69 114 ALA A N 1
ATOM 872 C CA . ALA A 1 114 ? 1.276 1.257 -18.643 1.00 86.69 114 ALA A CA 1
ATOM 873 C C . ALA A 1 114 ? 1.373 1.084 -20.166 1.00 86.69 114 ALA A C 1
ATOM 875 O O . ALA A 1 114 ? 2.416 0.709 -20.704 1.00 86.69 114 ALA A O 1
ATOM 876 N N . THR A 1 115 ? 0.290 1.402 -20.880 1.00 83.00 115 THR A N 1
ATOM 877 C CA . THR A 1 115 ? 0.226 1.327 -22.354 1.00 83.00 115 THR A CA 1
ATOM 878 C C . THR A 1 115 ? 1.312 2.162 -23.043 1.00 83.00 115 THR A C 1
ATOM 880 O O . THR A 1 115 ? 1.806 1.787 -24.103 1.00 83.00 115 THR A O 1
ATOM 883 N N . GLY A 1 116 ? 1.780 3.240 -22.401 1.00 83.25 116 GLY A N 1
ATOM 884 C CA . GLY A 1 116 ? 2.907 4.056 -22.870 1.00 83.25 116 GLY A CA 1
ATOM 885 C C . GLY A 1 116 ? 4.268 3.343 -22.895 1.00 83.25 116 GLY A C 1
ATOM 886 O O . GLY A 1 116 ? 5.227 3.899 -23.425 1.00 83.25 116 GLY A O 1
ATOM 887 N N . PHE A 1 117 ? 4.388 2.132 -22.338 1.00 84.81 117 PHE A N 1
ATOM 888 C CA . PHE A 1 117 ? 5.619 1.331 -22.372 1.00 84.81 117 PHE A CA 1
ATOM 889 C C . PHE A 1 117 ? 5.598 0.245 -23.459 1.00 84.81 117 PHE A C 1
ATOM 891 O O . PHE A 1 117 ? 6.566 -0.502 -23.572 1.00 84.81 117 PHE A O 1
ATOM 898 N N . ALA A 1 118 ? 4.548 0.169 -24.288 1.00 78.62 118 ALA A N 1
ATOM 899 C CA . ALA A 1 118 ? 4.398 -0.857 -25.327 1.00 78.62 118 ALA A CA 1
ATOM 900 C C . ALA A 1 118 ? 5.601 -0.946 -26.287 1.00 78.62 118 ALA A C 1
ATOM 902 O O . ALA A 1 118 ? 5.984 -2.038 -26.694 1.00 78.62 118 ALA A O 1
ATOM 903 N N . ASN A 1 119 ? 6.250 0.186 -26.572 1.00 83.31 119 ASN A N 1
ATOM 904 C CA . ASN A 1 119 ? 7.408 0.260 -27.470 1.00 83.31 119 ASN A CA 1
ATOM 905 C C . ASN A 1 119 ? 8.759 0.017 -26.760 1.00 83.31 119 ASN A C 1
ATOM 907 O O . ASN A 1 119 ? 9.809 0.158 -27.382 1.00 83.31 119 ASN A O 1
ATOM 911 N N . LYS A 1 120 ? 8.758 -0.297 -25.456 1.00 87.06 120 LYS A N 1
ATOM 912 C CA . LYS A 1 120 ? 9.959 -0.500 -24.627 1.00 87.06 120 LYS A CA 1
ATOM 913 C C . LYS A 1 120 ? 9.829 -1.786 -23.789 1.00 87.06 120 LYS A C 1
ATOM 915 O O . LYS A 1 120 ? 9.458 -1.707 -22.612 1.00 87.06 120 LYS A O 1
ATOM 920 N N . PRO A 1 121 ? 10.145 -2.967 -24.354 1.00 84.94 121 PRO A N 1
ATOM 921 C CA . PRO A 1 121 ? 9.945 -4.252 -23.677 1.00 84.94 121 PRO A CA 1
ATOM 922 C C . PRO A 1 121 ? 10.739 -4.373 -22.367 1.00 84.94 121 PRO A C 1
ATOM 924 O O . PRO A 1 121 ? 10.196 -4.847 -21.369 1.00 84.94 121 PRO A O 1
ATOM 927 N N . ASP A 1 122 ? 11.965 -3.844 -22.318 1.00 87.19 122 ASP A N 1
ATOM 928 C CA . ASP A 1 122 ? 12.807 -3.875 -21.111 1.00 87.19 122 ASP A CA 1
ATOM 929 C C . ASP A 1 122 ? 12.181 -3.096 -19.944 1.00 87.19 122 ASP A C 1
ATOM 931 O O . ASP A 1 122 ? 12.227 -3.518 -18.787 1.00 87.19 122 ASP A O 1
ATOM 935 N N . LYS A 1 123 ? 11.518 -1.972 -20.247 1.00 87.69 123 LYS A N 1
ATOM 936 C CA . LYS A 1 123 ? 10.831 -1.134 -19.254 1.00 87.69 123 LYS A CA 1
ATOM 937 C C . LYS A 1 123 ? 9.581 -1.817 -18.700 1.00 87.69 123 LYS A C 1
ATOM 939 O O . LYS A 1 123 ? 9.292 -1.696 -17.506 1.00 87.69 123 LYS A O 1
ATOM 944 N N . LEU A 1 124 ? 8.849 -2.543 -19.549 1.00 88.44 124 LEU A N 1
ATOM 945 C CA . LEU A 1 124 ? 7.699 -3.354 -19.138 1.00 88.44 124 LEU A CA 1
ATOM 946 C C . LEU A 1 124 ? 8.125 -4.499 -18.216 1.00 88.44 124 LEU A C 1
ATOM 948 O O . LEU A 1 124 ? 7.524 -4.668 -17.153 1.00 88.44 124 LEU A O 1
ATOM 952 N N . ALA A 1 125 ? 9.173 -5.240 -18.586 1.00 89.44 125 ALA A N 1
ATOM 953 C CA . ALA A 1 125 ? 9.704 -6.336 -17.778 1.00 89.44 125 ALA A CA 1
ATOM 954 C C . ALA A 1 125 ? 10.168 -5.840 -16.399 1.00 89.44 125 ALA A C 1
ATOM 956 O O . ALA A 1 125 ? 9.719 -6.354 -15.374 1.00 89.44 125 ALA A O 1
ATOM 957 N N . LEU A 1 126 ? 10.954 -4.756 -16.368 1.00 88.50 126 LEU A N 1
ATOM 958 C CA . LEU A 1 126 ? 11.421 -4.145 -15.123 1.00 88.50 126 LEU A CA 1
ATOM 959 C C . LEU A 1 126 ? 10.260 -3.689 -14.227 1.00 88.50 126 LEU A C 1
ATOM 961 O O . LEU A 1 126 ? 10.272 -3.920 -13.020 1.00 88.50 126 LEU A O 1
ATOM 965 N N . SER A 1 127 ? 9.233 -3.064 -14.808 1.00 89.75 127 SER A N 1
ATOM 966 C CA . SER A 1 127 ? 8.048 -2.619 -14.063 1.00 89.75 127 SER A CA 1
ATOM 967 C C . SER A 1 127 ? 7.273 -3.795 -13.462 1.00 89.75 127 SER A C 1
ATOM 969 O O . SER A 1 127 ? 6.808 -3.708 -12.325 1.00 89.75 127 SER A O 1
ATOM 971 N N . ALA A 1 128 ? 7.145 -4.903 -14.199 1.00 89.88 128 ALA A N 1
ATOM 972 C CA . ALA A 1 128 ? 6.488 -6.113 -13.711 1.00 89.88 128 ALA A CA 1
ATOM 973 C C . ALA A 1 128 ? 7.269 -6.757 -12.557 1.00 89.88 128 ALA A C 1
ATOM 975 O O . ALA A 1 128 ? 6.665 -7.146 -11.556 1.00 89.88 128 ALA A O 1
ATOM 976 N N . ASP A 1 129 ? 8.597 -6.812 -12.641 1.00 90.81 129 ASP A N 1
ATOM 977 C CA . ASP A 1 129 ? 9.437 -7.355 -11.569 1.00 90.81 129 ASP A CA 1
ATOM 978 C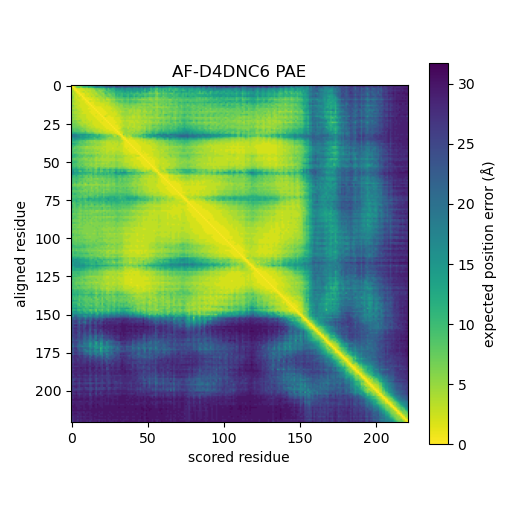 C . ASP A 1 129 ? 9.411 -6.481 -10.314 1.00 90.81 129 ASP A C 1
ATOM 980 O O . ASP A 1 129 ? 9.246 -6.988 -9.201 1.00 90.81 129 ASP A O 1
ATOM 984 N N . LEU A 1 130 ? 9.466 -5.157 -10.479 1.00 88.62 130 LEU A N 1
ATOM 985 C CA . LEU A 1 130 ? 9.283 -4.220 -9.372 1.00 88.62 130 LEU A CA 1
ATOM 986 C C . LEU A 1 130 ? 7.903 -4.385 -8.731 1.00 88.62 130 LEU A C 1
ATOM 988 O O . LEU A 1 130 ? 7.800 -4.403 -7.503 1.00 88.62 130 LEU A O 1
ATOM 992 N N . LEU A 1 131 ? 6.850 -4.580 -9.531 1.00 89.75 131 LEU A N 1
ATOM 993 C CA . LEU A 1 131 ? 5.509 -4.820 -9.009 1.00 89.75 131 LEU A CA 1
ATOM 994 C C . LEU A 1 131 ? 5.452 -6.110 -8.180 1.00 89.75 131 LEU A C 1
ATOM 996 O O . LEU A 1 131 ? 4.916 -6.084 -7.073 1.00 89.75 131 LEU A O 1
ATOM 1000 N N . ARG A 1 132 ? 6.055 -7.209 -8.652 1.00 90.19 132 ARG A N 1
ATOM 1001 C CA . ARG A 1 132 ? 6.122 -8.491 -7.921 1.00 90.19 132 ARG A CA 1
ATOM 1002 C C . ARG A 1 132 ? 6.817 -8.367 -6.568 1.00 90.19 132 ARG A C 1
ATOM 1004 O O . ARG A 1 132 ? 6.421 -9.043 -5.624 1.00 90.19 132 ARG A O 1
ATOM 1011 N N . ILE A 1 133 ? 7.825 -7.503 -6.463 1.00 87.50 133 ILE A N 1
ATOM 1012 C CA . ILE A 1 133 ? 8.534 -7.236 -5.204 1.00 87.50 133 ILE A CA 1
ATOM 1013 C C . ILE A 1 133 ? 7.698 -6.336 -4.286 1.00 87.50 133 ILE A C 1
ATOM 1015 O O . ILE A 1 133 ? 7.663 -6.539 -3.072 1.00 87.50 133 ILE A O 1
ATOM 1019 N N . MET A 1 134 ? 7.021 -5.333 -4.848 1.00 85.62 134 MET A N 1
ATOM 1020 C CA . MET A 1 134 ? 6.306 -4.319 -4.075 1.00 85.62 134 MET A CA 1
ATOM 1021 C C . MET A 1 134 ? 4.943 -4.780 -3.553 1.00 85.62 134 MET A C 1
ATOM 1023 O O . MET A 1 134 ? 4.540 -4.374 -2.465 1.00 85.62 134 MET A O 1
ATOM 1027 N N . PHE A 1 135 ? 4.229 -5.624 -4.299 1.00 84.44 135 PHE A N 1
ATOM 1028 C CA . PHE A 1 135 ? 2.885 -6.087 -3.937 1.00 84.44 135 PHE A CA 1
ATOM 1029 C C . PHE A 1 135 ? 2.836 -6.834 -2.586 1.00 84.44 135 PHE A C 1
ATOM 1031 O O . PHE A 1 135 ? 2.015 -6.471 -1.740 1.00 84.44 135 PHE A O 1
ATOM 1038 N N . PRO A 1 136 ? 3.729 -7.810 -2.311 1.00 86.25 136 PRO A N 1
ATOM 1039 C CA . PRO A 1 136 ? 3.739 -8.576 -1.060 1.00 86.25 136 PRO A CA 1
ATOM 1040 C C . PRO A 1 136 ? 3.989 -7.772 0.215 1.00 86.25 136 PRO A C 1
ATOM 1042 O O . PRO A 1 136 ? 3.660 -8.253 1.299 1.00 86.25 136 PRO A O 1
ATOM 1045 N N . LEU A 1 137 ? 4.533 -6.556 0.120 1.00 79.56 137 LEU A N 1
ATOM 1046 C CA . LEU A 1 137 ? 4.738 -5.689 1.286 1.00 79.56 137 LEU A CA 1
ATOM 1047 C C . LEU A 1 137 ? 3.408 -5.255 1.924 1.00 79.56 137 LEU A C 1
ATOM 1049 O O . LEU A 1 137 ? 3.346 -5.055 3.1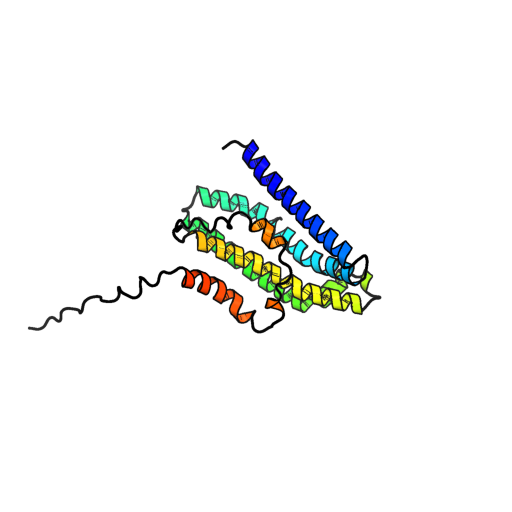34 1.00 79.56 137 LEU A O 1
ATOM 1053 N N . TYR A 1 138 ? 2.331 -5.175 1.140 1.00 77.38 138 TYR A N 1
ATOM 1054 C CA . TYR A 1 138 ? 1.042 -4.669 1.600 1.00 77.38 138 TYR A CA 1
ATOM 1055 C C . TYR A 1 138 ? 0.337 -5.562 2.643 1.00 77.38 138 TYR A C 1
ATOM 1057 O O . TYR A 1 138 ? 0.047 -5.069 3.734 1.00 77.38 138 TYR A O 1
ATOM 1065 N N . PRO A 1 139 ? 0.089 -6.869 2.409 1.00 81.25 139 PRO A N 1
ATOM 1066 C CA . PRO A 1 139 ? -0.514 -7.732 3.431 1.00 81.25 139 PRO A CA 1
ATOM 1067 C C . PRO A 1 139 ? 0.357 -7.864 4.692 1.00 81.25 139 PRO A C 1
ATOM 1069 O O . PRO A 1 139 ? -0.177 -8.071 5.784 1.00 81.25 139 PRO A O 1
ATOM 1072 N N . VAL A 1 140 ? 1.681 -7.693 4.573 1.00 79.19 140 VAL A N 1
ATOM 1073 C CA . VAL A 1 140 ? 2.610 -7.708 5.715 1.00 79.19 140 VAL A CA 1
ATOM 1074 C C . VAL A 1 140 ? 2.364 -6.523 6.650 1.00 79.19 140 VAL A C 1
ATOM 1076 O O . VAL A 1 140 ? 2.337 -6.720 7.864 1.00 79.19 140 VAL A O 1
ATOM 1079 N N . ASP A 1 141 ? 2.124 -5.320 6.121 1.00 73.38 141 ASP A N 1
ATOM 1080 C CA . ASP A 1 141 ? 1.794 -4.148 6.944 1.00 73.38 141 ASP A CA 1
ATOM 1081 C C . ASP A 1 141 ? 0.542 -4.402 7.804 1.00 73.38 141 ASP A C 1
ATOM 1083 O O . ASP A 1 141 ? 0.530 -4.109 9.002 1.00 73.38 141 ASP A O 1
ATOM 1087 N N . PHE A 1 142 ? -0.489 -5.029 7.228 1.00 73.75 142 PHE A N 1
ATOM 1088 C CA . PHE A 1 142 ? -1.719 -5.387 7.945 1.00 73.75 142 PHE A CA 1
ATOM 1089 C C . PHE A 1 142 ? -1.502 -6.503 8.969 1.00 73.75 142 PHE A C 1
ATOM 1091 O O . PHE A 1 142 ? -2.011 -6.423 10.088 1.00 73.75 142 PHE A O 1
ATOM 1098 N N . ALA A 1 143 ? -0.696 -7.513 8.639 1.00 75.25 143 ALA A N 1
ATOM 1099 C CA . ALA A 1 143 ? -0.345 -8.574 9.580 1.00 75.25 143 ALA A CA 1
ATOM 1100 C C . ALA A 1 143 ? 0.415 -8.030 10.808 1.00 75.25 143 ALA A C 1
ATOM 1102 O O . ALA A 1 143 ? 0.183 -8.466 11.938 1.00 75.25 143 ALA A O 1
ATOM 1103 N N . VAL A 1 144 ? 1.285 -7.032 10.619 1.00 72.50 144 VAL A N 1
ATOM 1104 C CA . VAL A 1 144 ? 1.985 -6.354 11.724 1.00 72.50 144 VAL A CA 1
ATOM 1105 C C . VAL A 1 144 ? 1.005 -5.601 12.628 1.00 72.50 144 VAL A C 1
ATOM 1107 O O . VAL A 1 144 ? 1.187 -5.608 13.848 1.00 72.50 144 VAL A O 1
ATOM 1110 N N . VAL A 1 145 ? -0.050 -4.995 12.073 1.00 72.19 145 VAL A N 1
ATOM 1111 C CA . VAL A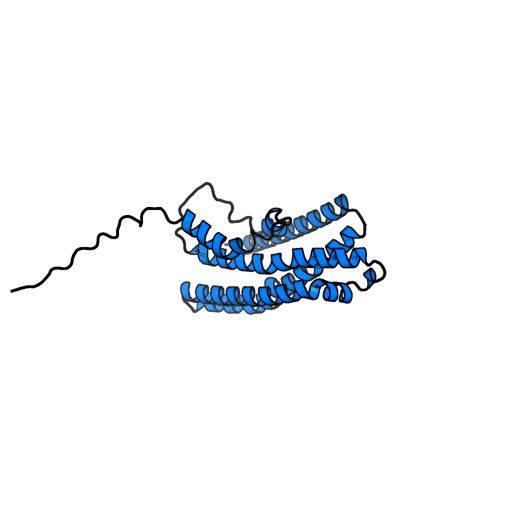 1 145 ? -1.116 -4.355 12.866 1.00 72.19 145 VAL A CA 1
ATOM 1112 C C . VAL A 1 145 ? -1.814 -5.377 13.764 1.00 72.19 145 VAL A C 1
ATOM 1114 O O . VAL A 1 145 ? -1.954 -5.117 14.957 1.00 72.19 145 VAL A O 1
ATOM 1117 N N . ILE A 1 146 ? -2.167 -6.558 13.245 1.00 73.25 146 ILE A N 1
ATOM 1118 C CA . ILE A 1 146 ? -2.752 -7.649 14.051 1.00 73.25 146 ILE A CA 1
ATOM 1119 C C . ILE A 1 146 ? -1.814 -8.037 15.193 1.00 73.25 146 ILE A C 1
ATOM 1121 O O . ILE A 1 146 ? -2.229 -8.084 16.349 1.00 73.25 146 ILE A O 1
ATOM 1125 N N . CYS A 1 147 ? -0.530 -8.243 14.887 1.00 69.62 147 CYS A N 1
ATOM 1126 C CA . CYS A 1 147 ? 0.472 -8.579 15.895 1.00 69.62 147 CYS A CA 1
ATOM 1127 C C . CYS A 1 147 ? 0.535 -7.515 17.002 1.00 69.62 147 CYS A C 1
ATOM 1129 O O . CYS A 1 147 ? 0.628 -7.854 18.182 1.00 69.62 147 CYS A O 1
ATOM 1131 N N . ARG A 1 148 ? 0.440 -6.225 16.657 1.00 67.12 148 ARG A N 1
ATOM 1132 C CA . ARG A 1 148 ? 0.423 -5.136 17.646 1.00 67.12 148 ARG A CA 1
ATOM 1133 C C . ARG A 1 148 ? -0.820 -5.148 18.519 1.00 67.12 148 ARG A C 1
ATOM 1135 O O . ARG A 1 148 ? -0.685 -4.902 19.714 1.00 67.12 148 ARG A O 1
ATOM 1142 N N . LEU A 1 149 ? -1.988 -5.412 17.933 1.00 70.12 149 LEU A N 1
ATOM 1143 C CA . LEU A 1 149 ? -3.257 -5.485 18.659 1.00 70.12 149 LEU A CA 1
ATOM 1144 C C . LEU A 1 149 ? -3.228 -6.593 19.713 1.00 70.12 149 LEU A C 1
ATOM 1146 O O . LEU A 1 149 ? -3.661 -6.373 20.840 1.00 70.12 149 LEU A O 1
ATOM 1150 N N . ASP A 1 150 ? -2.633 -7.734 19.374 1.00 67.31 150 ASP A N 1
ATOM 1151 C CA . ASP A 1 150 ? -2.493 -8.875 20.279 1.00 67.31 150 ASP A CA 1
ATOM 1152 C C . ASP A 1 150 ? -1.475 -8.600 21.406 1.00 67.31 150 ASP A C 1
ATOM 1154 O O . ASP A 1 150 ? -1.680 -8.935 22.572 1.00 67.31 150 ASP A O 1
ATOM 1158 N N . THR A 1 151 ? -0.398 -7.861 21.101 1.00 60.97 151 THR A N 1
ATOM 1159 C CA . THR A 1 151 ? 0.651 -7.538 22.089 1.00 60.97 151 THR A CA 1
ATOM 1160 C C . THR A 1 151 ? 0.200 -6.519 23.152 1.00 60.97 151 THR A C 1
ATOM 1162 O O . THR A 1 151 ? 0.876 -6.363 24.169 1.00 60.97 151 THR A O 1
ATOM 1165 N N . GLN A 1 152 ? -0.927 -5.816 22.970 1.00 59.56 152 GLN A N 1
ATOM 1166 C CA . GLN A 1 152 ? -1.409 -4.822 23.947 1.00 59.56 152 GLN A CA 1
ATOM 1167 C C . GLN A 1 152 ? -1.862 -5.430 25.284 1.00 59.56 152 GLN A C 1
ATOM 1169 O O . GLN A 1 152 ? -2.061 -4.687 26.244 1.00 59.56 152 GLN A O 1
ATOM 1174 N N . HIS A 1 153 ? -2.017 -6.754 25.362 1.00 50.34 153 HIS A N 1
ATOM 1175 C CA . HIS A 1 153 ? -2.470 -7.443 26.569 1.00 50.34 153 HIS A CA 1
ATOM 1176 C C . HIS A 1 153 ? -1.344 -7.968 27.466 1.00 50.34 153 HIS A C 1
ATOM 1178 O O . HIS A 1 153 ? -1.611 -8.373 28.595 1.00 50.34 153 HIS A O 1
ATOM 1184 N N . LEU A 1 154 ? -0.086 -7.933 27.011 1.00 47.22 154 LEU A N 1
ATOM 1185 C CA . LEU A 1 154 ? 1.033 -8.255 27.890 1.00 47.22 154 LEU A CA 1
ATOM 1186 C C . LEU A 1 154 ? 1.177 -7.147 28.944 1.00 47.22 154 LEU A C 1
ATOM 1188 O O . LEU A 1 154 ? 1.133 -5.965 28.578 1.00 47.22 154 LEU A O 1
ATOM 1192 N N . PRO A 1 155 ? 1.368 -7.494 30.232 1.00 41.66 155 PRO A N 1
ATOM 1193 C CA . PRO A 1 155 ? 1.622 -6.502 31.265 1.00 41.66 155 PRO A CA 1
ATOM 1194 C C . PRO A 1 155 ? 2.789 -5.617 30.819 1.00 41.66 155 PRO A C 1
ATOM 1196 O O . PRO A 1 155 ? 3.843 -6.112 30.406 1.00 41.66 155 PRO A O 1
ATOM 1199 N N . GLN A 1 156 ? 2.573 -4.300 30.833 1.00 47.81 156 GLN A N 1
ATOM 1200 C CA . GLN A 1 156 ? 3.603 -3.317 30.513 1.00 47.81 156 GLN A CA 1
ATOM 1201 C C . GLN A 1 156 ? 4.690 -3.422 31.586 1.00 47.81 156 GLN A C 1
ATOM 1203 O O . GLN A 1 156 ? 4.591 -2.794 32.635 1.00 47.81 156 GLN A O 1
ATOM 1208 N N . VAL A 1 157 ? 5.715 -4.245 31.356 1.00 46.97 157 VAL A N 1
ATOM 1209 C CA . VAL A 1 157 ? 6.906 -4.249 32.208 1.00 46.97 157 VAL A CA 1
ATOM 1210 C C . VAL A 1 157 ? 7.559 -2.875 32.026 1.00 46.97 157 VAL A C 1
ATOM 1212 O O . VAL A 1 157 ? 7.937 -2.556 30.892 1.00 46.97 157 VAL A O 1
ATOM 1215 N N . PRO A 1 158 ? 7.673 -2.040 33.074 1.00 41.69 158 PRO A N 1
ATOM 1216 C CA . PRO A 1 158 ? 8.263 -0.716 32.954 1.00 41.69 158 PRO A CA 1
ATOM 1217 C C . PRO A 1 158 ? 9.746 -0.889 32.626 1.00 41.69 158 PRO A C 1
ATOM 1219 O O . PRO A 1 158 ? 10.560 -1.159 33.503 1.00 41.69 158 PRO A O 1
ATOM 1222 N N . ASN A 1 159 ? 10.107 -0.804 31.346 1.00 44.78 159 ASN A N 1
ATOM 1223 C CA . ASN A 1 159 ? 11.499 -0.835 30.927 1.00 44.78 159 ASN A CA 1
ATOM 1224 C C . ASN A 1 159 ? 11.834 0.510 30.261 1.00 44.78 159 ASN A C 1
ATOM 1226 O O . ASN A 1 159 ? 11.414 0.741 29.123 1.00 44.78 159 ASN A O 1
ATOM 1230 N N . PRO A 1 160 ? 12.573 1.408 30.942 1.00 40.28 160 PRO A N 1
ATOM 1231 C CA . PRO A 1 160 ? 12.810 2.790 30.505 1.00 40.28 160 PRO A CA 1
ATOM 1232 C C . PRO A 1 160 ? 13.626 2.926 29.205 1.00 40.28 160 PRO A C 1
ATOM 1234 O O . PRO A 1 160 ? 13.891 4.031 28.746 1.00 40.28 160 PRO A O 1
ATOM 1237 N N . ARG A 1 161 ? 14.016 1.815 28.569 1.00 43.44 161 ARG A N 1
ATOM 1238 C CA . ARG A 1 161 ? 14.815 1.800 27.333 1.00 43.44 161 ARG A CA 1
ATOM 1239 C C . ARG A 1 161 ? 14.008 1.638 26.042 1.00 43.44 161 ARG A C 1
ATOM 1241 O O . ARG A 1 161 ? 14.603 1.639 24.970 1.00 43.44 161 ARG A O 1
ATOM 1248 N N . LEU A 1 162 ? 12.679 1.500 26.103 1.00 44.16 162 LEU A N 1
ATOM 1249 C CA . LEU A 1 162 ? 11.856 1.185 24.925 1.00 44.16 162 LEU A CA 1
ATOM 1250 C C . LEU A 1 162 ? 10.757 2.220 24.631 1.00 44.16 162 LEU A C 1
ATOM 1252 O O . LEU A 1 162 ? 9.643 1.872 24.250 1.00 44.16 162 LEU A O 1
ATOM 1256 N N . HIS A 1 163 ? 11.076 3.511 24.716 1.00 36.94 163 HIS A N 1
ATOM 1257 C CA . HIS A 1 163 ? 10.216 4.595 24.216 1.00 36.94 163 HIS A CA 1
ATOM 1258 C C . HIS A 1 163 ? 10.215 4.706 22.672 1.00 36.94 163 HIS A C 1
ATOM 1260 O O . HIS A 1 163 ? 10.166 5.795 22.114 1.00 36.94 163 HIS A O 1
ATOM 1266 N N . ALA A 1 164 ? 10.254 3.577 21.956 1.00 43.06 164 ALA A N 1
ATOM 1267 C CA . ALA A 1 164 ? 10.259 3.525 20.489 1.00 43.06 164 ALA A CA 1
ATOM 1268 C C . ALA A 1 164 ? 8.883 3.175 19.881 1.00 43.06 164 ALA A C 1
ATOM 1270 O O . ALA A 1 164 ? 8.764 3.020 18.671 1.00 43.06 164 ALA A O 1
ATOM 1271 N N . GLY A 1 165 ? 7.827 3.041 20.693 1.00 41.03 165 GLY A N 1
ATOM 1272 C CA . GLY A 1 165 ? 6.501 2.619 20.213 1.00 41.03 165 GLY A CA 1
ATOM 1273 C C . GLY A 1 165 ? 5.691 3.704 19.490 1.00 41.03 165 GLY A C 1
ATOM 1274 O O . GLY A 1 165 ? 4.790 3.379 18.719 1.00 41.03 165 GLY A O 1
ATOM 1275 N N . ALA A 1 166 ? 6.005 4.985 19.708 1.00 36.41 166 ALA A N 1
ATOM 1276 C CA . ALA A 1 166 ? 5.198 6.106 19.214 1.00 36.41 166 ALA A CA 1
ATOM 1277 C C . ALA A 1 166 ? 5.604 6.628 17.818 1.00 36.41 166 ALA A C 1
ATOM 1279 O O . ALA A 1 166 ? 4.833 7.356 17.199 1.00 36.41 166 ALA A O 1
ATOM 1280 N N . ALA A 1 167 ? 6.781 6.253 17.303 1.00 32.38 167 ALA A N 1
ATOM 1281 C CA . ALA A 1 167 ? 7.301 6.746 16.019 1.00 32.38 167 ALA A CA 1
ATOM 1282 C C . ALA A 1 167 ? 7.008 5.818 14.822 1.00 32.38 167 ALA A C 1
ATOM 1284 O O . ALA A 1 167 ? 7.210 6.191 13.667 1.00 32.38 167 ALA A O 1
ATOM 1285 N N . GLU A 1 168 ? 6.524 4.599 15.060 1.00 42.12 168 GLU A N 1
ATOM 1286 C CA . GLU A 1 168 ? 6.477 3.575 14.010 1.00 42.12 168 GLU A CA 1
ATOM 1287 C C . GLU A 1 168 ? 5.485 3.780 12.845 1.00 42.12 168 GLU A C 1
ATOM 1289 O O . GLU A 1 168 ? 5.792 3.265 11.766 1.00 42.12 168 GLU A O 1
ATOM 1294 N N . PRO A 1 169 ? 4.369 4.537 12.948 1.00 39.56 169 PRO A N 1
ATOM 1295 C CA . PRO A 1 169 ? 3.533 4.813 11.772 1.00 39.56 169 PRO A CA 1
ATOM 1296 C C . PRO A 1 169 ? 4.297 5.574 10.674 1.00 39.56 169 PRO A C 1
ATOM 1298 O O . PRO A 1 169 ? 4.009 5.418 9.490 1.00 39.56 169 PRO A O 1
ATOM 1301 N N . VAL A 1 170 ? 5.299 6.371 11.068 1.00 43.31 170 VAL A N 1
ATOM 1302 C CA . VAL A 1 170 ? 6.150 7.157 10.164 1.00 43.31 170 VAL A CA 1
ATOM 1303 C C . VAL A 1 170 ? 7.277 6.301 9.571 1.00 43.31 170 VAL A C 1
ATOM 1305 O O . VAL A 1 170 ? 7.583 6.415 8.386 1.00 43.31 170 VAL A O 1
ATOM 1308 N N . VAL A 1 171 ? 7.858 5.393 10.364 1.00 42.25 171 VAL A N 1
ATOM 1309 C CA . VAL A 1 171 ? 9.004 4.555 9.958 1.00 42.25 171 VAL A CA 1
ATOM 1310 C C . VAL A 1 171 ? 8.614 3.484 8.931 1.00 42.25 171 VAL A C 1
ATOM 1312 O O . VAL A 1 171 ? 9.406 3.171 8.042 1.00 42.25 171 VAL A O 1
ATOM 1315 N N . HIS A 1 172 ? 7.388 2.951 8.985 1.00 47.66 172 HIS A N 1
ATOM 1316 C CA . HIS A 1 172 ? 6.949 1.908 8.046 1.00 47.66 172 HIS A CA 1
ATOM 1317 C C . HIS A 1 172 ? 6.843 2.403 6.593 1.00 47.66 172 HIS A C 1
ATOM 1319 O O . HIS A 1 172 ? 7.104 1.645 5.664 1.00 47.66 172 HIS A O 1
ATOM 1325 N N . ARG A 1 173 ? 6.558 3.698 6.382 1.00 46.88 173 ARG A N 1
ATOM 1326 C CA . ARG A 1 173 ? 6.486 4.308 5.040 1.00 46.88 173 ARG A CA 1
ATOM 1327 C C . ARG A 1 173 ? 7.859 4.463 4.367 1.00 46.88 173 ARG A C 1
ATOM 1329 O O . ARG A 1 173 ? 7.919 4.683 3.159 1.00 46.88 173 ARG A O 1
ATOM 1336 N N . PHE A 1 174 ? 8.941 4.332 5.135 1.00 38.28 174 PHE A N 1
ATOM 1337 C CA . PHE A 1 174 ? 10.319 4.511 4.682 1.00 38.28 174 PHE A CA 1
ATOM 1338 C C . PHE A 1 174 ? 11.137 3.221 4.673 1.00 38.28 174 PHE A C 1
ATOM 1340 O O . PHE A 1 174 ? 12.344 3.306 4.479 1.00 38.28 174 PHE A O 1
ATOM 1347 N N . ARG A 1 175 ? 10.550 2.031 4.889 1.00 40.41 175 ARG A N 1
ATOM 1348 C CA . ARG A 1 175 ? 11.349 0.803 4.799 1.00 40.41 175 ARG A CA 1
ATOM 1349 C C . ARG A 1 175 ? 11.782 0.580 3.344 1.00 40.41 175 ARG A C 1
ATOM 1351 O O . ARG A 1 175 ? 10.924 0.260 2.520 1.00 40.41 175 ARG A O 1
ATOM 1358 N N . PRO A 1 176 ? 13.083 0.706 3.007 1.00 37.38 176 PRO A N 1
ATOM 1359 C CA . PRO A 1 176 ? 13.565 0.130 1.765 1.00 37.38 176 PRO A CA 1
ATOM 1360 C C . PRO A 1 176 ? 13.340 -1.383 1.841 1.00 37.38 176 PRO A C 1
ATOM 1362 O O . PRO A 1 176 ? 13.372 -1.955 2.937 1.00 37.38 176 PRO A O 1
ATOM 1365 N N . VAL A 1 177 ? 13.096 -2.011 0.685 1.00 44.22 177 VAL A N 1
ATOM 1366 C CA . VAL A 1 177 ? 12.982 -3.471 0.540 1.00 44.22 177 VAL A CA 1
ATOM 1367 C C . VAL A 1 177 ? 14.071 -4.113 1.405 1.00 44.22 177 VAL A C 1
ATOM 1369 O O . VAL A 1 177 ? 15.257 -3.877 1.148 1.00 44.22 177 VAL A O 1
ATOM 1372 N N . PRO A 1 178 ? 13.720 -4.848 2.478 1.00 38.59 178 PRO A N 1
ATOM 1373 C CA . PRO A 1 178 ? 14.727 -5.436 3.337 1.00 38.59 178 PRO A CA 1
ATOM 1374 C C . PRO A 1 178 ? 15.605 -6.337 2.473 1.00 38.59 178 PRO A C 1
ATOM 1376 O O . PRO A 1 178 ? 15.092 -7.238 1.817 1.00 38.59 178 PRO A O 1
ATOM 1379 N N . ARG A 1 179 ? 16.927 -6.137 2.491 1.00 38.59 179 ARG A N 1
ATOM 1380 C CA . ARG A 1 179 ? 17.890 -7.031 1.814 1.00 38.59 179 ARG A CA 1
ATOM 1381 C C . ARG A 1 179 ? 17.698 -8.510 2.195 1.00 38.59 179 ARG A C 1
ATOM 1383 O O . ARG A 1 179 ? 18.094 -9.389 1.443 1.00 38.59 179 ARG A O 1
ATOM 1390 N N . ALA A 1 180 ? 17.046 -8.774 3.330 1.00 41.00 180 ALA A N 1
ATOM 1391 C CA . ALA A 1 180 ? 16.640 -10.098 3.794 1.00 41.00 180 ALA A CA 1
ATOM 1392 C C . ALA A 1 180 ? 15.511 -10.764 2.971 1.00 41.00 180 ALA A C 1
ATOM 1394 O O . ALA A 1 180 ? 15.310 -11.962 3.102 1.00 41.00 180 ALA A O 1
ATOM 1395 N N . LEU A 1 181 ? 14.788 -10.035 2.109 1.00 44.22 181 LEU A N 1
ATOM 1396 C CA . LEU A 1 181 ? 13.767 -10.601 1.209 1.00 44.22 181 LEU A CA 1
ATOM 1397 C C . LEU A 1 181 ? 14.318 -11.050 -0.155 1.00 44.22 181 LEU A C 1
ATOM 1399 O O . LEU A 1 181 ? 13.585 -11.648 -0.934 1.00 44.22 181 LEU A O 1
ATOM 1403 N N . LEU A 1 182 ? 15.606 -10.821 -0.435 1.00 46.59 182 LEU A N 1
ATOM 1404 C CA . LEU A 1 182 ? 16.278 -11.318 -1.646 1.00 46.59 182 LEU A CA 1
ATOM 1405 C C . LEU A 1 182 ? 16.700 -12.797 -1.537 1.00 46.59 182 LEU A C 1
ATOM 1407 O O . LEU A 1 182 ? 17.320 -13.323 -2.459 1.00 46.59 182 LEU A O 1
ATOM 1411 N N . ARG A 1 183 ? 16.378 -13.483 -0.429 1.00 35.88 183 ARG A N 1
ATOM 1412 C CA . ARG A 1 183 ? 16.572 -14.931 -0.281 1.00 35.88 183 ARG A CA 1
ATOM 1413 C C . ARG A 1 183 ? 15.224 -15.644 -0.108 1.00 35.88 183 ARG A C 1
ATOM 1415 O O . ARG A 1 183 ? 14.543 -15.409 0.889 1.00 35.88 183 ARG A O 1
ATOM 1422 N N . PRO A 1 184 ? 14.850 -16.571 -1.011 1.00 41.78 184 PRO A N 1
ATOM 1423 C CA . PRO A 1 184 ? 13.575 -17.295 -0.939 1.00 41.78 184 PRO A CA 1
ATOM 1424 C C . PRO A 1 184 ? 13.423 -18.206 0.298 1.00 41.78 184 PRO A C 1
ATOM 1426 O O . PRO A 1 184 ? 12.316 -18.649 0.595 1.00 41.78 184 PRO A O 1
ATOM 1429 N N . ALA A 1 185 ? 14.495 -18.455 1.059 1.00 39.59 185 ALA A N 1
ATOM 1430 C CA . ALA A 1 185 ? 14.466 -19.287 2.264 1.00 39.59 185 ALA A CA 1
ATOM 1431 C C . ALA A 1 185 ? 13.814 -18.608 3.492 1.00 39.59 185 ALA A C 1
ATOM 1433 O O . ALA A 1 185 ? 13.280 -19.303 4.356 1.00 39.59 185 ALA A O 1
ATOM 1434 N N . ASP A 1 186 ? 13.794 -17.272 3.565 1.00 40.66 186 ASP A N 1
ATOM 1435 C CA . ASP A 1 186 ? 13.368 -16.544 4.775 1.00 40.66 186 ASP A CA 1
ATOM 1436 C C . ASP A 1 186 ? 11.858 -16.223 4.817 1.00 40.66 186 ASP A C 1
ATOM 1438 O O . ASP A 1 186 ? 11.299 -15.951 5.884 1.00 40.66 186 ASP A O 1
ATOM 1442 N N . TYR A 1 187 ? 11.148 -16.328 3.686 1.00 42.41 187 TYR A N 1
ATOM 1443 C CA . TYR A 1 187 ? 9.705 -16.045 3.605 1.00 42.41 187 TYR A CA 1
ATOM 1444 C C . TYR A 1 187 ? 8.856 -17.070 4.384 1.00 42.41 187 TYR A C 1
ATOM 1446 O O . TYR A 1 187 ? 7.869 -16.712 5.028 1.00 42.41 187 TYR A O 1
ATOM 1454 N N . ARG A 1 188 ? 9.282 -18.344 4.418 1.00 38.22 188 ARG A N 1
ATOM 1455 C CA . ARG A 1 188 ? 8.578 -19.437 5.124 1.00 38.22 188 ARG A CA 1
ATOM 1456 C C . ARG A 1 188 ? 8.678 -19.345 6.652 1.00 38.22 188 ARG A C 1
ATOM 1458 O O . ARG A 1 188 ? 7.827 -19.885 7.351 1.00 38.22 188 ARG A O 1
ATOM 1465 N N . ALA A 1 189 ? 9.689 -18.650 7.177 1.00 39.19 189 ALA A N 1
ATOM 1466 C CA . ALA A 1 189 ? 9.927 -18.510 8.616 1.00 39.19 189 ALA A CA 1
ATOM 1467 C C . ALA A 1 189 ? 9.307 -17.233 9.227 1.00 39.19 189 ALA A C 1
ATOM 1469 O O . ALA A 1 189 ? 9.184 -17.128 10.450 1.00 39.19 189 ALA A O 1
ATOM 1470 N N . GLY A 1 190 ? 8.910 -16.259 8.399 1.00 37.09 190 GLY A N 1
ATOM 1471 C CA . GLY A 1 190 ? 8.583 -14.900 8.845 1.00 37.09 190 GLY A CA 1
ATOM 1472 C C . GLY A 1 190 ? 7.217 -14.728 9.513 1.00 37.09 190 GLY A C 1
ATOM 1473 O O . GLY A 1 190 ? 7.100 -13.953 10.459 1.00 37.09 190 GLY A O 1
ATOM 1474 N N . VAL A 1 191 ? 6.186 -15.457 9.080 1.00 43.94 191 VAL A N 1
ATOM 1475 C CA . VAL A 1 191 ? 4.809 -15.170 9.532 1.00 43.94 191 VAL A CA 1
ATOM 1476 C C . VAL A 1 191 ? 4.495 -15.841 10.877 1.00 43.94 191 VAL A C 1
ATOM 1478 O O . VAL A 1 191 ? 3.973 -15.195 11.781 1.00 43.94 191 VAL A O 1
ATOM 1481 N N . GLY A 1 192 ? 4.909 -17.099 11.072 1.00 37.16 192 GLY A N 1
ATOM 1482 C CA . GLY A 1 192 ? 4.774 -17.794 12.363 1.00 37.16 192 GLY A CA 1
ATOM 1483 C C . GLY A 1 192 ? 5.902 -17.488 13.359 1.00 37.16 192 GLY A C 1
ATOM 1484 O O . GLY A 1 192 ? 5.697 -17.512 14.573 1.00 37.16 192 GLY A O 1
ATOM 1485 N N . GLY A 1 193 ? 7.105 -17.170 12.866 1.00 33.91 193 GLY A N 1
ATOM 1486 C CA . GLY A 1 193 ? 8.299 -16.991 13.694 1.00 33.91 193 GLY A CA 1
ATOM 1487 C C . GLY A 1 193 ? 8.388 -15.640 14.399 1.00 33.91 193 GLY A C 1
ATOM 1488 O O . GLY A 1 193 ? 8.924 -15.575 15.502 1.00 33.91 193 GLY A O 1
ATOM 1489 N N . VAL A 1 194 ? 7.848 -14.562 13.822 1.00 47.47 194 VAL A N 1
ATOM 1490 C CA . VAL A 1 194 ? 7.925 -13.218 14.428 1.00 47.47 194 VAL A CA 1
ATOM 1491 C C . VAL A 1 194 ? 7.019 -13.106 15.654 1.00 47.47 194 VAL A C 1
ATOM 1493 O O . VAL A 1 194 ? 7.445 -12.555 16.672 1.00 47.47 194 VAL A O 1
ATOM 1496 N N . CYS A 1 195 ? 5.826 -13.706 15.601 1.00 42.19 195 CYS A N 1
ATOM 1497 C CA . CYS A 1 195 ? 4.930 -13.793 16.753 1.00 42.19 195 CYS A CA 1
ATOM 1498 C C . CYS A 1 195 ? 5.527 -14.718 17.826 1.00 42.19 195 CYS A C 1
ATOM 1500 O O . CYS A 1 195 ? 5.683 -14.320 18.979 1.00 42.19 195 CYS A O 1
ATOM 1502 N N . ARG A 1 196 ? 5.997 -15.913 17.433 1.00 40.19 196 ARG A N 1
ATOM 1503 C CA . ARG A 1 196 ? 6.562 -16.896 18.371 1.00 40.19 196 ARG A CA 1
ATOM 1504 C C . ARG A 1 196 ? 7.872 -16.435 19.014 1.00 40.19 196 ARG A C 1
ATOM 1506 O O . ARG A 1 196 ? 8.044 -16.661 20.201 1.00 40.19 196 ARG A O 1
ATOM 1513 N N . ARG A 1 197 ? 8.774 -15.752 18.295 1.00 39.84 197 ARG A N 1
ATOM 1514 C CA . ARG A 1 197 ? 10.042 -15.239 18.858 1.00 39.84 197 ARG A CA 1
ATOM 1515 C C . ARG A 1 197 ? 9.842 -14.032 19.769 1.00 39.84 197 ARG A C 1
ATOM 1517 O O . ARG A 1 197 ? 10.545 -13.940 20.766 1.00 39.84 197 ARG A O 1
ATOM 1524 N N . ARG A 1 198 ? 8.902 -13.121 19.480 1.00 43.44 198 ARG A N 1
ATOM 1525 C CA . ARG A 1 198 ? 8.616 -11.984 20.381 1.00 43.44 198 ARG A CA 1
ATOM 1526 C C . ARG A 1 198 ? 7.857 -12.401 21.638 1.00 43.44 198 ARG A C 1
ATOM 1528 O O . ARG A 1 198 ? 8.104 -11.816 22.686 1.00 43.44 198 ARG A O 1
ATOM 1535 N N . VAL A 1 199 ? 6.998 -13.416 21.540 1.00 43.84 199 VAL A N 1
ATOM 1536 C CA . VAL A 1 199 ? 6.335 -14.038 22.694 1.00 43.84 199 VAL A CA 1
ATOM 1537 C C . VAL A 1 199 ? 7.338 -14.876 23.499 1.00 43.84 199 VAL A C 1
ATOM 1539 O O . VAL A 1 199 ? 7.480 -14.658 24.696 1.00 43.84 199 VAL A O 1
ATOM 1542 N N . ALA A 1 200 ? 8.126 -15.748 22.860 1.00 41.41 200 ALA A N 1
ATOM 1543 C CA . ALA A 1 200 ? 9.106 -16.600 23.545 1.00 41.41 200 ALA A CA 1
ATOM 1544 C C . ALA A 1 200 ? 10.274 -15.821 24.176 1.00 41.41 200 ALA A C 1
ATOM 1546 O O . ALA A 1 200 ? 10.753 -16.211 25.231 1.00 41.41 200 ALA A O 1
ATOM 1547 N N . ALA A 1 201 ? 10.706 -14.698 23.591 1.00 44.94 201 ALA A N 1
ATOM 1548 C CA . ALA A 1 201 ? 11.730 -13.836 24.192 1.00 44.94 201 ALA A CA 1
ATOM 1549 C C . ALA A 1 201 ? 11.209 -12.980 25.367 1.00 44.94 201 ALA A C 1
ATOM 1551 O O . ALA A 1 201 ? 11.988 -12.249 25.977 1.00 44.94 201 ALA A O 1
ATOM 1552 N N . ARG A 1 202 ? 9.900 -13.016 25.662 1.00 48.28 202 ARG A N 1
ATOM 1553 C CA . ARG A 1 202 ? 9.255 -12.227 26.728 1.00 48.28 202 ARG A CA 1
ATOM 1554 C C . ARG A 1 202 ? 8.482 -13.047 27.755 1.00 48.28 202 ARG A C 1
ATOM 1556 O O . ARG A 1 202 ? 8.025 -12.460 28.730 1.00 48.28 202 ARG A O 1
ATOM 1563 N N . ILE A 1 203 ? 8.353 -14.361 27.580 1.00 39.41 203 ILE A N 1
ATOM 1564 C CA . ILE A 1 203 ? 7.939 -15.252 28.666 1.00 39.41 203 ILE A CA 1
ATOM 1565 C C . ILE A 1 203 ? 9.187 -15.462 29.530 1.00 39.41 203 ILE A C 1
ATO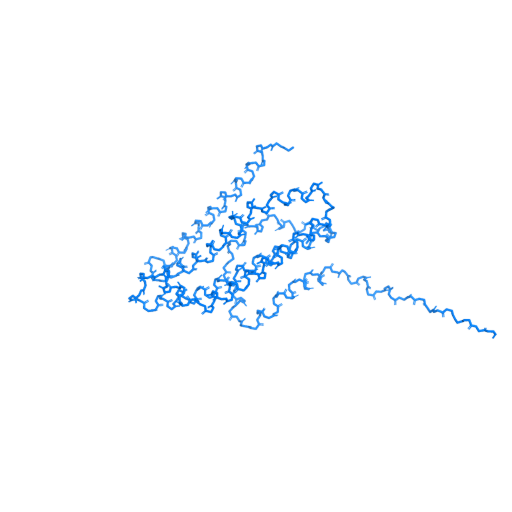M 1567 O O . ILE A 1 203 ? 10.126 -16.109 29.061 1.00 39.41 203 ILE A O 1
ATOM 1571 N N . PRO A 1 204 ? 9.267 -14.903 30.752 1.00 40.59 204 PRO A N 1
ATOM 1572 C CA . PRO A 1 204 ? 10.352 -15.260 31.644 1.00 40.59 204 PRO A CA 1
ATOM 1573 C C . PRO A 1 204 ? 10.300 -16.770 31.873 1.00 40.59 204 PRO A C 1
ATOM 1575 O O . PRO A 1 204 ? 9.233 -17.353 32.075 1.00 40.59 204 PRO A O 1
ATOM 1578 N N . THR A 1 205 ? 11.473 -17.387 31.867 1.00 49.66 205 THR A N 1
ATOM 1579 C CA . THR A 1 205 ? 11.782 -18.782 32.197 1.00 49.66 205 THR A CA 1
ATOM 1580 C C . THR A 1 205 ? 11.439 -19.137 33.660 1.00 49.66 205 THR A C 1
ATOM 1582 O O . THR A 1 205 ? 12.156 -19.883 34.310 1.00 49.66 205 THR A O 1
ATOM 1585 N N . ALA A 1 206 ? 10.357 -18.582 34.213 1.00 41.28 206 ALA A N 1
ATOM 1586 C CA . ALA A 1 206 ? 9.917 -18.733 35.597 1.00 41.28 206 ALA A CA 1
ATOM 1587 C C . ALA A 1 206 ? 8.714 -19.685 35.753 1.00 41.28 206 ALA A C 1
ATOM 1589 O O . ALA A 1 206 ? 8.385 -20.070 36.868 1.00 41.28 206 ALA A O 1
ATOM 1590 N N . LEU A 1 207 ? 8.079 -20.118 34.655 1.00 43.25 207 LEU A N 1
ATOM 1591 C CA . LEU A 1 207 ? 6.963 -21.080 34.684 1.00 43.25 207 LEU A CA 1
ATOM 1592 C C . LEU A 1 207 ? 7.378 -22.540 34.425 1.00 43.25 207 LEU A C 1
ATOM 1594 O O . LEU A 1 207 ? 6.539 -23.431 34.486 1.00 43.25 207 LEU A O 1
ATOM 1598 N N . ALA A 1 208 ? 8.669 -22.815 34.209 1.00 42.88 208 ALA A N 1
ATOM 1599 C CA . ALA A 1 208 ? 9.183 -24.182 34.055 1.00 42.88 208 ALA A CA 1
ATOM 1600 C C . ALA A 1 208 ? 9.346 -24.947 35.392 1.00 42.88 208 ALA A C 1
ATOM 1602 O O . ALA A 1 208 ? 9.761 -26.101 35.382 1.00 42.88 208 ALA A O 1
ATOM 1603 N N . GLY A 1 209 ? 9.038 -24.323 36.539 1.00 38.00 209 GLY A N 1
ATOM 1604 C CA . GLY A 1 209 ? 9.287 -24.885 37.875 1.00 38.00 209 GLY A CA 1
ATOM 1605 C C . GLY A 1 209 ? 8.058 -25.241 38.722 1.00 38.00 209 GLY A C 1
ATOM 1606 O O . GLY A 1 209 ? 8.243 -25.683 39.850 1.00 38.00 209 GLY A O 1
ATOM 1607 N N . GLN A 1 210 ? 6.821 -25.052 38.240 1.00 41.25 210 GLN A N 1
ATOM 1608 C CA . GLN A 1 210 ? 5.604 -25.244 39.060 1.00 41.25 210 GLN A CA 1
ATOM 1609 C C . GLN A 1 210 ? 4.708 -26.428 38.660 1.00 41.25 210 GLN A C 1
ATOM 1611 O O . GLN A 1 210 ? 3.602 -26.568 39.173 1.00 41.25 210 GLN A O 1
ATOM 1616 N N . THR A 1 211 ? 5.188 -27.361 37.837 1.00 37.97 211 THR A N 1
ATOM 1617 C CA . THR A 1 211 ? 4.556 -28.682 37.675 1.00 37.97 211 THR A CA 1
ATOM 1618 C C . THR A 1 211 ? 5.151 -29.693 38.657 1.00 37.97 211 THR A C 1
ATOM 1620 O O . THR A 1 211 ? 5.811 -30.655 38.277 1.00 37.97 211 THR A O 1
ATOM 1623 N N . ARG A 1 212 ? 4.904 -29.494 39.955 1.00 36.44 212 ARG A N 1
ATOM 1624 C CA . ARG A 1 212 ? 4.983 -30.574 40.952 1.00 36.44 212 ARG A CA 1
ATOM 1625 C C . ARG A 1 212 ? 3.668 -30.617 41.734 1.00 36.44 212 ARG A C 1
ATOM 1627 O O . ARG A 1 212 ? 3.610 -30.315 42.918 1.00 36.44 212 ARG A O 1
ATOM 1634 N N . VAL A 1 213 ? 2.592 -30.935 41.012 1.00 40.06 213 VAL A N 1
ATOM 1635 C CA . VAL A 1 213 ? 1.294 -31.293 41.593 1.00 40.06 213 VAL A CA 1
ATOM 1636 C C . VAL A 1 213 ? 1.408 -32.728 42.108 1.00 40.06 213 VAL A C 1
ATOM 1638 O O . VAL A 1 213 ? 1.563 -33.667 41.333 1.00 40.06 213 VAL A O 1
ATOM 1641 N N . SER A 1 214 ? 1.455 -32.831 43.432 1.00 38.47 214 SER A N 1
ATOM 1642 C CA . SER A 1 214 ? 0.764 -33.804 44.287 1.00 38.47 214 SER A CA 1
ATOM 1643 C C . SER A 1 214 ? 0.351 -35.140 43.645 1.00 38.47 214 SER A C 1
ATOM 1645 O O . SER A 1 214 ? -0.585 -35.204 42.851 1.00 38.47 214 SER A O 1
ATOM 1647 N N . GLN A 1 215 ? 0.999 -36.224 44.083 1.00 40.41 215 GLN A N 1
ATOM 1648 C CA . GLN A 1 215 ? 0.502 -37.599 43.950 1.00 40.41 215 GLN A CA 1
ATOM 1649 C C . GLN A 1 215 ? -0.913 -37.740 44.549 1.00 40.41 215 GLN A C 1
ATOM 1651 O O . GLN A 1 215 ? -1.169 -37.177 45.617 1.00 40.41 215 GLN A O 1
ATOM 1656 N N . PRO A 1 216 ? -1.822 -38.507 43.920 1.00 40.00 216 PRO A N 1
ATOM 1657 C CA . PRO A 1 216 ? -3.121 -38.808 44.498 1.00 40.00 216 PRO A CA 1
ATOM 1658 C C . PRO A 1 216 ? -2.995 -39.886 45.582 1.00 40.00 216 PRO A C 1
ATOM 1660 O O . PRO A 1 216 ? -2.276 -40.873 45.426 1.00 40.00 216 PRO A O 1
ATOM 1663 N N . ALA A 1 217 ? -3.735 -39.686 46.671 1.00 39.34 217 ALA A N 1
ATOM 1664 C CA . ALA A 1 217 ? -3.995 -40.687 47.692 1.00 39.34 217 ALA A CA 1
ATOM 1665 C C . ALA A 1 217 ? -4.656 -41.926 47.064 1.00 39.34 217 ALA A C 1
ATOM 1667 O O . ALA A 1 217 ? -5.695 -41.816 46.411 1.00 39.34 217 ALA A O 1
ATOM 1668 N N . GLN A 1 218 ? -4.058 -43.101 47.269 1.00 42.47 218 GLN A N 1
ATOM 1669 C CA . GLN A 1 218 ? -4.726 -44.379 47.050 1.00 42.47 218 GLN A CA 1
ATOM 1670 C C . GLN A 1 218 ? -5.511 -44.740 48.312 1.00 42.47 218 GLN A C 1
ATOM 1672 O O . GLN A 1 218 ? -4.948 -44.832 49.400 1.00 42.47 218 GLN A O 1
ATOM 1677 N N . ALA A 1 219 ? -6.817 -44.922 48.142 1.00 37.94 219 ALA A N 1
ATOM 1678 C CA . ALA A 1 219 ? -7.672 -45.628 49.078 1.00 37.94 219 ALA A CA 1
ATOM 1679 C C . ALA A 1 219 ? -7.444 -47.140 48.925 1.00 37.94 219 ALA A C 1
ATOM 1681 O O . ALA A 1 219 ? -7.405 -47.647 47.804 1.00 37.94 219 ALA A O 1
ATOM 1682 N N . GLY A 1 220 ? -7.332 -47.848 50.045 1.00 35.81 220 GLY A N 1
ATOM 1683 C CA . GLY A 1 220 ? -7.299 -49.304 50.115 1.00 35.81 220 GLY A CA 1
ATOM 1684 C C . GLY A 1 220 ? -7.488 -49.739 51.564 1.00 35.81 220 GLY A C 1
ATOM 1685 O O . GLY A 1 220 ? -6.782 -49.238 52.433 1.00 35.81 220 GLY A O 1
ATOM 1686 N N . LEU A 1 221 ? -8.505 -50.578 51.773 1.00 37.72 221 LEU A N 1
ATOM 1687 C CA . LEU A 1 221 ? -8.844 -51.301 53.003 1.00 37.72 221 LEU A CA 1
ATOM 1688 C C . LEU A 1 221 ? -7.645 -51.987 53.670 1.00 37.72 221 LEU A C 1
ATOM 1690 O O . LEU A 1 221 ? -6.757 -52.458 52.925 1.00 37.72 221 LEU A O 1
#

pLDDT: mean 70.82, std 20.64, range [32.38, 93.62]

Foldseek 3Di:
DDPVVVCVVVVVVVVVLVVVVVVVLVVLCVPVNPDLLNVLLVLLQVPLVVVCCPCPVHPVCVVVVVVLVVCVVPHDPVVSLVVVLVVLVVVLVVLVVVLVVCLVCLLVVLVVSVVVCVVPVVSSVSSSVSNNLNSVLNSVVSLVVSLVSVVVPPPPPPDVPPPPPPCPVSVSVPDDRPPVVVDPVCVVCPNVPVSVVVVVVPPPPPVVPPPPDDDDDDDDD

InterPro domains:
  IPR004268 Peptidoglycan biosynthesis protein MurJ [PF03023] (28-138)
  IPR004268 Peptidoglycan biosynthesis protein MurJ [PR01806] (33-52)
  IPR004268 Peptidoglycan biosynthesis protein MurJ [PR01806] (52-68)
  IPR051050 Lipid II flippase MurJ/MviN [PTHR47019] (2-137)

Secondary structure (DSSP, 8-state):
--HHHHHHHHHHHHHHHHHHHHHHHHHHHHHH-SSHHHHHHHHHHHHHHHHHHHHTSSHHHHHHHHHHHHHHHHS-HHHHHHHHHHHHHHHHHHHHHHHHHHHHTHHHHHHHH-GGGTT-HHHHHHHHHHHHHHTTHHHHHHHHHHHHHHHTTS-----TT-TTSSSHHHHGGG----GGGGSTTSHHHHHHHHHHHHHHTTS-TTSTT-----PPPPP--

Mean predicted aligned error: 14.81 Å

Radius of gyration: 23.44 Å; Cα contacts (8 Å, |Δi|>4): 103; chains: 1; bounding box: 42×74×80 Å

Nearest PDB structures (foldseek):
  7waw-assembly1_A  TM=8.771E-01  e=1.195E-08  Candidatus Arsenophonus nilaparvatae
  7wag-assembly1_A  TM=7.793E-01  e=9.231E-09  Escherichia coli K-12
  6cc4-assembly1_A  TM=8.685E-01  e=7.052E-07  Escherichia coli